Protein AF-A0A087KCU4-F1 (afdb_monomer)

Nearest PDB structures (foldseek):
  8btk-assembly1_Ag  TM=3.679E-01  e=1.143E+00  Oryctolagus cuniculus
  4v6w-assembly1_AH  TM=4.234E-01  e=1.553E+00  Drosophila melanogaster

Solvent-accessible surface area (backbone atoms only — not comparable to full-atom values): 13386 Å² total; per-residue (Å²): 131,87,85,83,85,77,66,54,75,32,74,96,51,58,78,75,74,56,71,78,61,86,67,62,82,44,69,66,28,46,69,87,39,70,67,44,46,48,52,51,50,53,56,53,38,71,74,40,88,81,59,70,57,65,71,62,49,48,56,52,47,67,68,47,41,60,75,50,48,54,58,52,50,54,52,52,68,69,53,79,79,67,80,70,77,70,77,50,70,64,59,56,50,53,50,50,52,50,54,52,50,51,50,50,51,51,48,54,50,49,51,50,51,44,62,72,66,66,64,83,74,83,78,81,80,84,69,97,82,66,94,69,86,80,79,89,65,87,64,79,69,53,57,60,50,49,53,53,39,36,52,46,25,54,52,52,46,54,54,50,36,63,71,40,33,63,91,29,49,78,44,75,49,77,45,94,52,32,28,29,40,33,34,17,38,67,69,17,42,54,38,43,59,78,40,40,70,62,49,40,50,52,17,61,78,63,69,24,39,40,37,38,21,22,66,95,66,78,51,66,57,48,20,74,79,127

Foldseek 3Di:
DDDDDDEAEDQLDDLVNPVDDPNVVHHYADLQDLVSVVVVQVVVLVPDVVR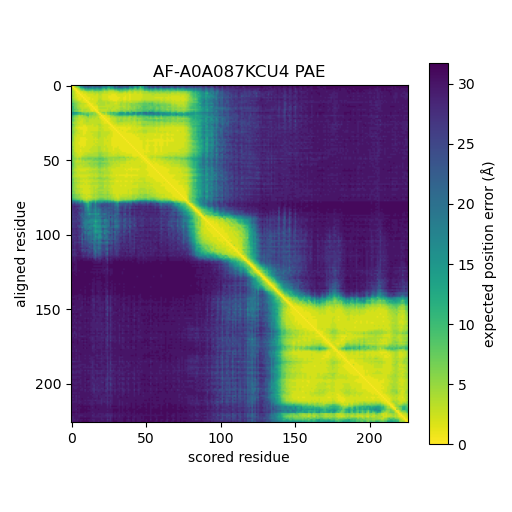DDPVVSVVVSVVCVCVSNVVSVVVNVVPVPDPDPPCPVVNVVVVVVVVVVVVVVVVVVVVVVCVVVPPDDPPDDDDPPDPDPDDDDPCPVPVVVLVLLLVLLVVLQVVLCVQLPVVFWPDWDDDPSAEIETEGEPSSQVSCVVCVVVNQVSCVVSVGKYWYAYPPRDDIDIHVGD

Radius of gyration: 30.77 Å; Cα contacts (8 Å, |Δi|>4): 189; chains: 1; bounding box: 72×52×85 Å

Mean predicted aligned error: 20.56 Å

Sequence (226 aa):
MGESSLIPFLVDMQVKDLSSGPLTQFQATDSSNKDDVWAMVEAINGQCEPQVGTERLRTVFDRFWDDLAVPLSSIRDATATADVPQREVSDILDELVKLVREQHVRIGSLEKVIGNAGVTNTTSHYTINEPKEVRITGETDDQAGRTTQRNLARRVGVMVQEIIGRSHVESAGISGGANVKFTCTEEGVVRAHAASDKLASLATDYRVGITIRGPEGVEGVSYPAF

Structure (mmCIF, N/CA/C/O backbone):
data_AF-A0A087KCU4-F1
#
_entry.id   AF-A0A087KCU4-F1
#
loop_
_atom_site.group_PDB
_atom_site.id
_atom_site.type_symbol
_atom_site.label_atom_id
_atom_site.label_alt_id
_atom_site.label_comp_id
_atom_site.label_asym_id
_atom_site.label_entity_id
_atom_site.label_seq_id
_atom_site.pdbx_PDB_ins_code
_atom_site.Cartn_x
_atom_site.Cartn_y
_atom_site.Cartn_z
_atom_site.occupancy
_atom_site.B_iso_or_equiv
_atom_site.auth_seq_id
_atom_site.auth_comp_id
_atom_site.auth_asym_id
_atom_site.auth_atom_id
_atom_site.pdbx_PDB_model_num
ATOM 1 N N . MET A 1 1 ? 0.708 27.246 -1.214 1.00 38.03 1 MET A N 1
ATOM 2 C CA . MET A 1 1 ? 1.973 26.504 -1.025 1.00 38.03 1 MET A CA 1
ATOM 3 C C . MET A 1 1 ? 2.007 25.462 -2.124 1.00 38.03 1 MET A C 1
ATOM 5 O O . MET A 1 1 ? 0.979 24.834 -2.316 1.00 38.03 1 MET A O 1
ATOM 9 N N . GLY A 1 2 ? 3.080 25.371 -2.912 1.00 53.12 2 GLY A N 1
ATOM 10 C CA . GLY A 1 2 ? 3.158 24.360 -3.971 1.00 53.12 2 GLY A CA 1
ATOM 11 C C . GLY A 1 2 ? 3.273 22.975 -3.344 1.00 53.12 2 GLY A C 1
ATOM 12 O O . GLY A 1 2 ? 4.138 22.771 -2.494 1.00 53.12 2 GLY A O 1
ATOM 13 N N . GLU A 1 3 ? 2.380 22.064 -3.708 1.00 71.31 3 GLU A N 1
ATOM 14 C CA . GLU A 1 3 ? 2.468 20.667 -3.294 1.00 71.31 3 GLU A CA 1
ATOM 15 C C . GLU A 1 3 ? 3.628 20.018 -4.059 1.00 71.31 3 GLU A C 1
ATOM 17 O O . GLU A 1 3 ? 3.669 20.037 -5.287 1.00 71.31 3 GLU A O 1
ATOM 22 N N . SER A 1 4 ? 4.624 19.515 -3.328 1.00 82.00 4 SER A N 1
ATOM 23 C CA . SER A 1 4 ? 5.750 18.783 -3.910 1.00 82.00 4 SER A CA 1
ATOM 24 C C . SER A 1 4 ? 5.417 17.296 -3.903 1.00 82.00 4 SER A C 1
ATOM 26 O O . SER A 1 4 ? 5.100 16.749 -2.847 1.00 82.00 4 SER A O 1
ATOM 28 N N . SER A 1 5 ? 5.501 16.647 -5.064 1.00 86.94 5 SER A N 1
ATOM 29 C CA . SER A 1 5 ? 5.290 15.204 -5.211 1.00 86.94 5 SER A CA 1
ATOM 30 C C . SER A 1 5 ? 6.626 14.488 -5.389 1.00 86.94 5 SER A C 1
ATOM 32 O O . SER A 1 5 ? 7.489 14.950 -6.134 1.00 86.94 5 SER A O 1
ATOM 34 N N . LEU A 1 6 ? 6.798 13.357 -4.705 1.00 90.56 6 LEU A N 1
ATOM 35 C CA . LEU A 1 6 ? 8.019 12.554 -4.737 1.00 90.56 6 LEU A CA 1
ATOM 36 C C . LEU A 1 6 ? 7.666 11.065 -4.797 1.00 90.56 6 LEU A C 1
ATOM 38 O O . LEU A 1 6 ? 6.831 10.598 -4.027 1.00 90.56 6 LEU A O 1
ATOM 42 N N . ILE A 1 7 ? 8.331 10.335 -5.694 1.00 93.06 7 ILE A N 1
ATOM 43 C CA . ILE A 1 7 ? 8.220 8.880 -5.849 1.00 93.06 7 ILE A CA 1
ATOM 44 C C . ILE A 1 7 ? 9.648 8.322 -5.915 1.00 93.06 7 ILE A C 1
ATOM 46 O O . ILE A 1 7 ? 10.364 8.622 -6.875 1.00 93.06 7 ILE A O 1
ATOM 50 N N . PRO A 1 8 ? 10.114 7.561 -4.908 1.00 93.69 8 PRO A N 1
ATOM 51 C CA . PRO A 1 8 ? 11.408 6.895 -4.977 1.00 93.69 8 PRO A CA 1
ATOM 52 C C . PRO A 1 8 ? 11.427 5.859 -6.106 1.00 93.69 8 PRO A C 1
ATOM 54 O O . PRO A 1 8 ? 10.581 4.970 -6.147 1.00 93.69 8 PRO A O 1
ATOM 57 N N . PHE A 1 9 ? 12.407 5.953 -7.002 1.00 94.81 9 PHE A N 1
ATOM 58 C CA . PHE A 1 9 ? 12.615 4.998 -8.089 1.00 94.81 9 PHE A CA 1
ATOM 59 C C . PHE A 1 9 ? 13.796 4.089 -7.745 1.00 94.81 9 PHE A C 1
ATOM 61 O O . PHE A 1 9 ? 14.936 4.550 -7.671 1.00 94.81 9 PHE A O 1
ATOM 68 N N . LEU A 1 10 ? 13.520 2.815 -7.471 1.00 92.56 10 LEU A N 1
ATOM 69 C CA . LEU A 1 10 ? 14.500 1.897 -6.894 1.00 92.56 10 LEU A CA 1
ATOM 70 C C . LEU A 1 10 ? 15.280 1.180 -7.989 1.00 92.56 10 LEU A C 1
ATOM 72 O O . LEU A 1 10 ? 14.703 0.395 -8.736 1.00 92.56 10 LEU A O 1
ATOM 76 N N . VAL A 1 11 ? 16.588 1.423 -8.069 1.00 90.94 11 VAL A N 1
ATOM 77 C CA . VAL A 1 11 ? 17.524 0.723 -8.965 1.00 90.94 11 VAL A CA 1
ATOM 78 C C . VAL A 1 11 ? 18.430 -0.149 -8.103 1.00 90.94 11 VAL A C 1
ATOM 80 O O . VAL A 1 11 ? 19.037 0.359 -7.165 1.00 90.94 11 VAL A O 1
ATOM 83 N N . ASP A 1 12 ? 18.477 -1.451 -8.393 1.00 84.81 12 ASP A N 1
ATOM 84 C CA . ASP A 1 12 ? 19.259 -2.459 -7.651 1.00 84.81 12 ASP A CA 1
ATOM 85 C C . ASP A 1 12 ? 18.978 -2.504 -6.143 1.00 84.81 12 ASP A C 1
ATOM 87 O O . ASP A 1 12 ? 19.836 -2.856 -5.337 1.00 84.81 12 ASP A O 1
ATOM 91 N N . MET A 1 13 ? 17.755 -2.149 -5.753 1.00 84.62 13 MET A N 1
ATOM 92 C CA . MET A 1 13 ? 17.335 -2.058 -4.361 1.00 84.62 13 MET A CA 1
ATOM 93 C C . MET A 1 13 ? 15.906 -2.569 -4.222 1.00 84.62 13 MET A C 1
ATOM 95 O O . MET A 1 13 ? 15.039 -2.229 -5.026 1.00 84.62 13 MET A O 1
ATOM 99 N N . GLN A 1 14 ? 15.645 -3.373 -3.195 1.00 82.88 14 GLN A N 1
ATOM 100 C CA . GLN A 1 14 ? 14.296 -3.823 -2.873 1.00 82.88 14 GLN A CA 1
ATOM 101 C C . GLN A 1 14 ? 13.629 -2.830 -1.922 1.00 82.88 14 GLN A C 1
ATOM 103 O O . GLN A 1 14 ? 14.282 -2.189 -1.104 1.00 82.88 14 GLN A O 1
ATOM 108 N N . VAL A 1 15 ? 12.296 -2.761 -1.954 1.00 81.12 15 VAL A N 1
ATOM 109 C CA . VAL A 1 15 ? 11.515 -1.903 -1.040 1.00 81.12 15 VAL A CA 1
ATOM 110 C C . VAL A 1 15 ? 11.857 -2.178 0.430 1.00 81.12 15 VAL A C 1
ATOM 112 O O . VAL A 1 15 ? 11.918 -1.255 1.232 1.00 81.12 15 VAL A O 1
ATOM 115 N N . LYS A 1 16 ? 12.144 -3.436 0.787 1.00 79.88 16 LYS A N 1
ATOM 116 C CA . LYS A 1 16 ? 12.542 -3.830 2.150 1.00 79.88 16 LYS A CA 1
ATOM 117 C C . LYS A 1 16 ? 13.891 -3.244 2.596 1.00 79.88 16 LYS A C 1
ATOM 119 O O . LYS A 1 16 ? 14.129 -3.141 3.795 1.00 79.88 16 LYS A O 1
ATOM 124 N N . ASP A 1 17 ? 14.754 -2.884 1.646 1.00 79.62 17 ASP A N 1
ATOM 125 C CA . ASP A 1 17 ? 16.072 -2.301 1.914 1.00 79.62 17 ASP A CA 1
ATOM 126 C C . ASP A 1 17 ? 15.947 -0.807 2.269 1.00 79.62 17 ASP A C 1
ATOM 128 O O . ASP A 1 17 ? 16.853 -0.220 2.859 1.00 79.62 17 ASP A O 1
ATOM 132 N N . LEU A 1 18 ? 14.774 -0.203 2.029 1.00 82.56 18 LEU A N 1
ATOM 133 C CA . LEU A 1 18 ? 14.339 1.040 2.666 1.00 82.56 18 LEU A CA 1
ATOM 134 C C . LEU A 1 18 ? 13.946 0.739 4.124 1.00 82.56 18 LEU A C 1
ATOM 136 O O . LEU A 1 18 ? 12.809 0.925 4.539 1.00 82.56 18 LEU A O 1
ATOM 140 N N . SER A 1 19 ? 14.864 0.196 4.915 1.00 66.38 19 SER A N 1
ATOM 141 C CA . SER A 1 19 ? 14.549 -0.306 6.255 1.00 66.38 19 SER A CA 1
ATOM 142 C C . SER A 1 19 ? 14.472 0.801 7.309 1.00 66.38 19 SER A C 1
ATOM 144 O O . SER A 1 19 ? 13.935 0.582 8.386 1.00 66.38 19 SER A O 1
ATOM 146 N N . SER A 1 20 ? 14.996 1.998 7.024 1.00 68.44 20 SER A N 1
ATOM 147 C CA . SER A 1 20 ? 15.058 3.084 8.007 1.00 68.44 20 SER A CA 1
ATOM 148 C C . SER A 1 20 ? 15.336 4.433 7.339 1.00 68.44 20 SER A C 1
ATOM 150 O O . SER A 1 20 ? 16.346 4.590 6.658 1.00 68.44 20 SER A O 1
ATOM 152 N N . GLY A 1 21 ? 14.461 5.423 7.548 1.00 75.88 21 GLY A N 1
ATOM 153 C CA . GLY A 1 21 ? 14.677 6.803 7.092 1.00 75.88 21 GLY A CA 1
ATOM 154 C C . GLY A 1 21 ? 13.444 7.477 6.476 1.00 75.88 21 GLY A C 1
ATOM 155 O O . GLY A 1 21 ? 12.403 6.843 6.303 1.00 75.88 21 GLY A O 1
ATOM 156 N N . PRO A 1 22 ? 13.552 8.766 6.107 1.00 82.88 22 PRO A N 1
ATOM 157 C CA . PRO A 1 22 ? 12.434 9.564 5.594 1.00 82.88 22 PRO A CA 1
ATOM 158 C C . PRO A 1 22 ? 11.889 9.079 4.243 1.00 82.88 22 PRO A C 1
ATOM 160 O O . PRO A 1 22 ? 10.828 9.527 3.836 1.00 82.88 22 PRO A O 1
ATOM 163 N N . LEU A 1 23 ? 12.582 8.178 3.538 1.00 84.75 23 LEU A N 1
ATOM 164 C CA . LEU A 1 23 ? 12.109 7.625 2.264 1.00 84.75 23 LEU A CA 1
ATOM 165 C C . LEU A 1 23 ? 11.046 6.530 2.432 1.00 84.75 23 LEU A C 1
ATOM 167 O O . LEU A 1 23 ? 10.248 6.321 1.526 1.00 84.75 23 LEU A O 1
ATOM 171 N N . THR A 1 24 ? 10.988 5.890 3.603 1.00 83.44 24 THR A N 1
ATOM 172 C CA . THR A 1 24 ? 10.026 4.813 3.915 1.00 83.44 24 THR A CA 1
ATOM 173 C C . THR A 1 24 ? 8.569 5.276 3.946 1.00 83.44 24 THR A C 1
ATOM 175 O O . THR A 1 24 ? 7.657 4.463 3.848 1.00 83.44 24 THR A O 1
ATOM 178 N N . GLN A 1 25 ? 8.342 6.587 4.065 1.00 83.75 25 GLN A N 1
ATOM 179 C CA . GLN A 1 25 ? 7.006 7.183 4.088 1.00 83.75 25 GLN A CA 1
ATOM 180 C C . GLN A 1 25 ? 6.400 7.381 2.688 1.00 83.75 25 GLN A C 1
ATOM 182 O O . GLN A 1 25 ? 5.235 7.758 2.585 1.00 83.75 25 GLN A O 1
ATOM 187 N N . PHE A 1 26 ? 7.183 7.185 1.619 1.00 87.94 26 PHE A N 1
ATOM 188 C CA . PHE A 1 26 ? 6.736 7.381 0.241 1.00 87.94 26 PHE A CA 1
ATOM 189 C C . PHE A 1 26 ? 6.504 6.045 -0.462 1.00 87.94 26 PHE A C 1
ATOM 191 O O . PHE A 1 26 ? 7.221 5.072 -0.232 1.00 87.94 26 PHE A O 1
ATOM 198 N N . GLN A 1 27 ? 5.531 6.022 -1.372 1.00 88.62 27 GLN A N 1
ATOM 199 C CA . GLN A 1 27 ? 5.328 4.886 -2.262 1.00 88.62 27 GLN A CA 1
ATOM 200 C C . GLN A 1 27 ? 6.498 4.809 -3.244 1.00 88.62 27 GLN A C 1
ATOM 202 O O . GLN A 1 27 ? 6.682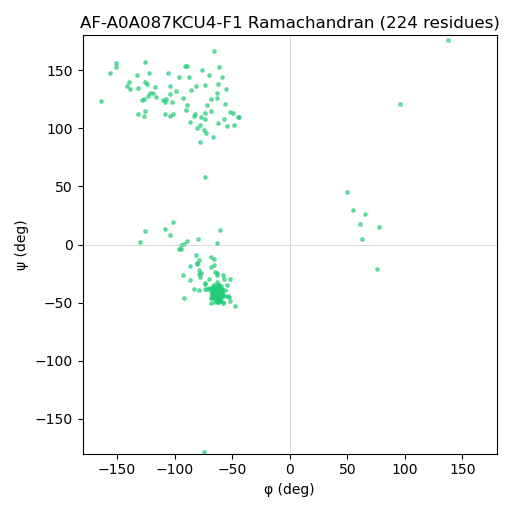 5.717 -4.051 1.00 88.62 27 GLN A O 1
ATOM 207 N N . ALA A 1 28 ? 7.283 3.739 -3.161 1.00 92.75 28 ALA A N 1
ATOM 208 C CA . ALA A 1 28 ? 8.403 3.495 -4.058 1.00 92.75 28 ALA A CA 1
ATOM 209 C C . ALA A 1 28 ? 7.978 2.677 -5.285 1.00 92.75 28 ALA A C 1
ATOM 211 O O . ALA A 1 28 ? 7.039 1.879 -5.220 1.00 92.75 28 ALA A O 1
ATOM 212 N N . THR A 1 29 ? 8.714 2.865 -6.376 1.00 95.31 29 THR A N 1
ATOM 213 C CA . THR A 1 29 ? 8.562 2.156 -7.646 1.00 95.31 29 THR A CA 1
ATOM 214 C C . THR A 1 29 ? 9.735 1.205 -7.833 1.00 95.31 29 THR A C 1
ATOM 216 O O . THR A 1 29 ? 10.889 1.644 -7.861 1.00 95.31 29 THR A O 1
ATOM 219 N N . ASP A 1 30 ? 9.449 -0.084 -8.004 1.00 93.31 30 ASP A N 1
ATOM 220 C CA . ASP A 1 30 ? 10.448 -1.065 -8.422 1.00 93.31 30 ASP A CA 1
ATOM 221 C C . ASP A 1 30 ? 10.760 -0.873 -9.914 1.00 93.31 30 ASP A C 1
ATOM 223 O O . ASP A 1 30 ? 9.918 -1.107 -10.782 1.00 93.31 30 ASP A O 1
ATOM 227 N N . SER A 1 31 ? 11.986 -0.447 -10.231 1.00 94.00 31 SER A N 1
ATOM 228 C CA . SER A 1 31 ? 12.398 -0.206 -11.620 1.00 94.00 31 SER A CA 1
ATOM 229 C C . SER A 1 31 ? 12.508 -1.479 -12.466 1.00 94.00 31 SER A C 1
ATOM 231 O O . SER A 1 31 ? 12.732 -1.397 -13.675 1.00 94.00 31 SER A O 1
ATOM 233 N N . SER A 1 32 ? 12.443 -2.669 -11.864 1.00 91.62 32 SER A N 1
ATOM 234 C CA . SER A 1 32 ? 12.453 -3.949 -12.581 1.00 91.62 32 SER A CA 1
ATOM 235 C C . SER A 1 32 ? 11.059 -4.385 -13.030 1.00 91.62 32 SER A C 1
ATOM 237 O O . SER A 1 32 ? 10.940 -5.193 -13.953 1.00 91.62 32 SER A O 1
ATOM 239 N N . ASN A 1 33 ? 10.012 -3.810 -12.436 1.00 94.31 33 ASN A N 1
ATOM 240 C CA . ASN A 1 33 ? 8.630 -4.160 -12.704 1.00 94.31 33 ASN A CA 1
ATOM 241 C C . ASN A 1 33 ? 7.967 -3.130 -13.631 1.00 94.31 33 ASN A C 1
ATOM 243 O O . ASN A 1 33 ? 7.704 -1.993 -13.245 1.00 94.31 33 ASN A O 1
ATOM 247 N N . LYS A 1 34 ? 7.640 -3.549 -14.859 1.00 96.12 34 LYS A N 1
ATOM 248 C CA . LYS A 1 34 ? 6.986 -2.695 -15.863 1.00 96.12 34 LYS A CA 1
ATOM 249 C C . LYS A 1 34 ? 5.674 -2.084 -15.372 1.00 96.12 34 LYS A C 1
ATOM 251 O O . LYS A 1 34 ? 5.402 -0.925 -15.681 1.00 96.12 34 LYS A O 1
ATOM 256 N N . ASP A 1 35 ? 4.873 -2.838 -14.627 1.00 97.00 35 ASP A N 1
ATOM 257 C CA . ASP A 1 35 ? 3.567 -2.368 -14.165 1.00 97.00 35 ASP A CA 1
ATOM 258 C C . ASP A 1 35 ? 3.705 -1.330 -13.043 1.00 97.00 35 ASP A C 1
ATOM 260 O O . ASP A 1 35 ? 2.962 -0.348 -13.027 1.00 97.00 35 ASP A O 1
ATOM 264 N N . ASP A 1 36 ? 4.715 -1.464 -12.179 1.00 95.31 36 ASP A N 1
ATOM 265 C CA . ASP A 1 36 ? 5.011 -0.457 -11.153 1.00 95.31 36 ASP A CA 1
ATOM 266 C C . ASP A 1 36 ? 5.507 0.847 -11.794 1.00 95.31 36 ASP A C 1
ATOM 268 O O . ASP A 1 36 ? 5.064 1.941 -11.430 1.00 95.31 36 ASP A O 1
ATOM 272 N N . VAL A 1 37 ? 6.385 0.756 -12.803 1.00 97.00 37 VAL A N 1
ATOM 273 C CA . VAL A 1 37 ? 6.834 1.940 -13.555 1.00 97.00 37 VAL A CA 1
ATOM 274 C C . VAL A 1 37 ? 5.673 2.579 -14.320 1.00 97.00 37 VAL A C 1
ATOM 276 O O . VAL A 1 37 ? 5.582 3.805 -14.381 1.00 97.00 37 VAL A O 1
ATOM 279 N N . TRP A 1 38 ? 4.755 1.779 -14.864 1.00 97.88 38 TRP A N 1
ATOM 280 C CA . TRP A 1 38 ? 3.539 2.292 -15.489 1.00 97.88 38 TRP A CA 1
ATOM 281 C C . TRP A 1 38 ? 2.674 3.077 -14.494 1.00 97.88 38 TRP A C 1
ATOM 283 O O . TRP A 1 38 ? 2.304 4.215 -14.785 1.00 97.88 38 TRP A O 1
ATOM 293 N N . ALA A 1 39 ? 2.427 2.531 -13.301 1.00 97.00 39 ALA A N 1
ATOM 294 C CA . ALA A 1 39 ? 1.659 3.210 -12.258 1.00 97.00 39 ALA A CA 1
ATOM 295 C C . ALA A 1 39 ? 2.305 4.545 -11.836 1.00 97.00 39 ALA A C 1
ATOM 297 O O . ALA A 1 39 ? 1.612 5.544 -11.632 1.00 97.00 39 ALA A O 1
ATOM 298 N N . MET A 1 40 ? 3.640 4.598 -11.772 1.00 96.69 40 MET A N 1
ATOM 299 C CA . MET A 1 40 ? 4.382 5.841 -11.540 1.00 96.69 40 MET A CA 1
ATOM 300 C C . MET A 1 40 ? 4.146 6.871 -12.652 1.00 96.69 40 MET A C 1
ATOM 302 O O . MET A 1 40 ? 3.917 8.047 -12.367 1.00 96.69 40 MET A O 1
ATOM 306 N N . VAL A 1 41 ? 4.195 6.449 -13.917 1.00 97.00 41 VAL A N 1
ATOM 307 C CA . VAL A 1 41 ? 3.960 7.330 -15.072 1.00 97.00 41 VAL A CA 1
ATOM 308 C C . VAL A 1 41 ? 2.524 7.863 -15.075 1.00 97.00 41 VAL A C 1
ATOM 310 O O . VAL A 1 41 ? 2.321 9.050 -15.335 1.00 97.00 41 VAL A O 1
ATOM 313 N N . GLU A 1 42 ? 1.536 7.035 -14.729 1.00 96.88 42 GLU A N 1
ATOM 314 C CA . GLU A 1 42 ? 0.146 7.475 -14.555 1.00 96.88 42 GLU A CA 1
ATOM 315 C C . GLU A 1 42 ? 0.007 8.506 -13.431 1.00 96.88 42 GLU A C 1
ATOM 317 O O . GLU A 1 42 ? -0.644 9.535 -13.625 1.00 96.88 42 GLU A O 1
ATOM 322 N N . ALA A 1 43 ? 0.660 8.280 -12.287 1.00 95.06 43 ALA A N 1
ATOM 323 C CA . ALA A 1 43 ? 0.653 9.217 -11.167 1.00 95.06 43 ALA A CA 1
ATOM 324 C C . ALA A 1 43 ? 1.273 10.575 -11.541 1.00 95.06 43 ALA A C 1
ATOM 326 O O . ALA A 1 43 ? 0.701 11.616 -11.221 1.00 95.06 43 ALA A O 1
ATOM 327 N N . ILE A 1 44 ? 2.401 10.574 -12.265 1.00 95.06 44 ILE A N 1
ATOM 328 C CA . ILE A 1 44 ? 3.045 11.797 -12.772 1.00 95.06 44 ILE A CA 1
ATOM 329 C C . ILE A 1 44 ? 2.114 12.527 -13.740 1.00 95.06 44 ILE A C 1
ATOM 331 O O . ILE A 1 44 ? 1.885 13.725 -13.582 1.00 95.06 44 ILE A O 1
ATOM 335 N N . ASN A 1 45 ? 1.542 11.814 -14.715 1.00 96.12 45 ASN A N 1
ATOM 336 C CA . ASN A 1 45 ? 0.615 12.402 -15.677 1.00 96.12 45 ASN A CA 1
ATOM 337 C C . ASN A 1 45 ? -0.616 13.002 -14.987 1.00 96.12 45 ASN A C 1
ATOM 339 O O . ASN A 1 45 ? -1.078 14.060 -15.398 1.00 96.12 45 ASN A O 1
ATOM 343 N N . GLY A 1 46 ? -1.102 12.374 -13.911 1.00 94.56 46 GLY A N 1
ATOM 344 C CA . GLY A 1 46 ? -2.193 12.889 -13.086 1.00 94.56 46 GLY A CA 1
ATOM 345 C C . GLY A 1 46 ? -1.923 14.273 -12.482 1.00 94.56 46 GLY A C 1
ATOM 346 O O . GLY A 1 46 ? -2.867 15.024 -12.250 1.00 94.56 46 GLY A O 1
ATOM 347 N N . GLN A 1 47 ? -0.653 14.632 -12.281 1.00 93.19 47 GLN A N 1
ATOM 348 C CA . GLN A 1 47 ? -0.221 15.935 -11.761 1.00 93.19 47 GLN A CA 1
ATOM 349 C C . GLN A 1 47 ? 0.125 16.950 -12.868 1.00 93.19 47 GLN A C 1
ATOM 351 O O . GLN A 1 47 ? 0.460 18.095 -12.568 1.00 93.19 47 GLN A O 1
ATOM 356 N N . CYS A 1 48 ? 0.091 16.560 -14.147 1.00 92.19 48 CYS A N 1
ATOM 357 C CA . CYS A 1 48 ? 0.389 17.452 -15.266 1.00 92.19 48 CYS A CA 1
ATOM 358 C C . CYS A 1 48 ? -0.855 18.212 -15.745 1.00 92.19 48 CYS A C 1
ATOM 360 O O . CYS A 1 48 ? -1.946 17.657 -15.838 1.00 92.19 48 CYS A O 1
ATOM 362 N N . GLU A 1 49 ? -0.666 19.463 -16.165 1.00 92.69 49 GLU A N 1
ATOM 363 C CA . GLU A 1 49 ? -1.693 20.252 -16.846 1.00 92.69 49 GLU A CA 1
ATOM 364 C C . GLU A 1 49 ? -1.152 20.775 -18.191 1.00 92.69 49 GLU A C 1
ATOM 366 O O . GLU A 1 49 ? -0.218 21.580 -18.200 1.00 92.69 49 GLU A O 1
ATOM 371 N N . PRO A 1 50 ? -1.708 20.343 -19.342 1.00 92.50 50 PRO A N 1
ATOM 372 C CA . PRO A 1 50 ? -2.770 19.346 -19.501 1.00 92.50 50 PRO A CA 1
ATOM 373 C C . PRO A 1 50 ? -2.270 17.904 -19.311 1.00 92.50 50 PRO A C 1
ATOM 375 O O . PRO A 1 50 ? -1.142 17.568 -19.672 1.00 92.50 50 PRO A O 1
ATOM 378 N N . GLN A 1 51 ? -3.154 17.033 -18.827 1.00 95.44 51 GLN A N 1
ATOM 379 C CA . GLN A 1 51 ? -2.906 15.592 -18.775 1.00 95.44 51 GLN A CA 1
ATOM 380 C C . GLN A 1 51 ? -2.906 14.986 -20.187 1.00 95.44 51 GLN A C 1
ATOM 382 O O . GLN A 1 51 ? -3.685 15.376 -21.062 1.00 95.44 51 GLN A O 1
ATOM 387 N N . VAL A 1 52 ? -2.067 13.977 -20.407 1.00 96.44 52 VAL A N 1
ATOM 388 C CA . VAL A 1 52 ? -2.107 13.134 -21.606 1.00 96.44 52 VAL A CA 1
ATOM 389 C C . VAL A 1 52 ? -3.192 12.071 -21.431 1.00 96.44 52 VAL A C 1
ATOM 391 O O . VAL A 1 52 ? -3.295 11.452 -20.375 1.00 96.44 52 VAL A O 1
ATOM 394 N N . GLY A 1 53 ? -3.998 11.827 -22.469 1.00 97.12 53 GLY A N 1
ATOM 395 C CA . GLY A 1 53 ? -5.019 10.774 -22.437 1.00 97.12 53 GLY A CA 1
ATOM 396 C C . GLY A 1 53 ? -4.412 9.377 -22.260 1.00 97.12 53 GLY A C 1
ATOM 397 O O . GLY A 1 53 ? -3.413 9.052 -22.907 1.00 97.12 53 GLY A O 1
ATOM 398 N N . THR A 1 54 ? -5.035 8.546 -21.422 1.00 94.12 54 THR A N 1
ATOM 399 C CA . THR A 1 54 ? -4.503 7.251 -20.962 1.00 94.12 54 THR A CA 1
ATOM 400 C C . THR A 1 54 ? -4.092 6.315 -22.097 1.00 94.12 54 THR A C 1
ATOM 402 O O . THR A 1 54 ? -3.000 5.761 -22.056 1.00 94.12 54 THR A O 1
ATOM 405 N N . GLU A 1 55 ? -4.898 6.179 -23.156 1.00 96.12 55 GLU A N 1
ATOM 406 C CA . GLU A 1 55 ? -4.559 5.307 -24.296 1.00 96.12 55 GLU A CA 1
ATOM 407 C C . GLU A 1 55 ? -3.2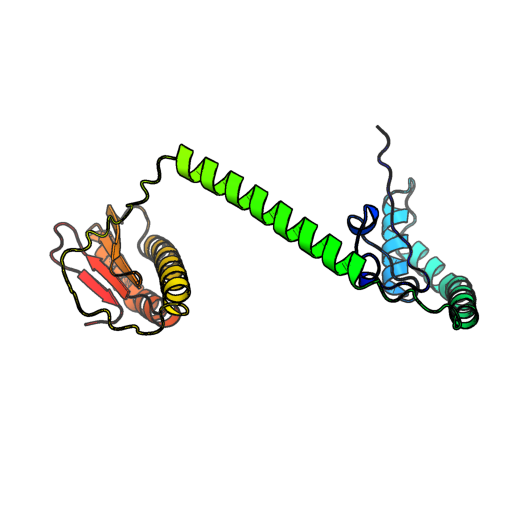84 5.755 -25.020 1.00 96.12 55 GLU A C 1
ATOM 409 O O . GLU A 1 55 ? -2.415 4.946 -25.361 1.00 96.12 55 GLU A O 1
ATOM 414 N N . ARG A 1 56 ? -3.144 7.069 -25.227 1.00 96.88 56 ARG A N 1
ATOM 415 C CA . ARG A 1 56 ? -1.957 7.652 -25.856 1.00 96.88 56 ARG A CA 1
ATOM 416 C C . ARG A 1 56 ? -0.744 7.497 -24.948 1.00 96.88 56 ARG A C 1
ATOM 418 O O . ARG A 1 56 ? 0.321 7.134 -25.440 1.00 96.88 56 ARG A O 1
ATOM 425 N N . LEU A 1 57 ? -0.905 7.752 -23.650 1.00 97.62 57 LEU A N 1
ATOM 426 C CA . LEU A 1 57 ? 0.155 7.583 -22.661 1.00 97.62 57 LEU A CA 1
ATOM 427 C C . LEU A 1 57 ? 0.636 6.128 -22.622 1.00 97.62 57 LEU A C 1
ATOM 429 O O . LEU A 1 57 ? 1.838 5.891 -22.682 1.00 97.62 57 LEU A O 1
ATOM 433 N N . ARG A 1 58 ? -0.293 5.164 -22.628 1.00 97.62 58 ARG A N 1
ATOM 434 C CA . ARG A 1 58 ? 0.016 3.731 -22.621 1.00 97.62 58 ARG A CA 1
ATOM 435 C C . ARG A 1 58 ? 0.748 3.298 -23.881 1.00 97.62 58 ARG A C 1
ATOM 437 O O . ARG A 1 58 ? 1.779 2.645 -23.791 1.00 97.62 58 ARG A O 1
ATOM 444 N N . THR A 1 59 ? 0.272 3.735 -25.046 1.00 97.88 59 THR A N 1
ATOM 445 C CA . THR A 1 59 ? 0.918 3.444 -26.336 1.00 97.88 59 THR A CA 1
ATOM 446 C C . THR A 1 59 ? 2.361 3.953 -26.369 1.00 97.88 59 THR A C 1
ATOM 448 O O . THR A 1 59 ? 3.262 3.265 -26.846 1.00 97.88 59 THR A O 1
ATOM 451 N N . VAL A 1 60 ? 2.592 5.168 -25.863 1.00 97.19 60 VAL A N 1
ATOM 452 C CA . VAL A 1 60 ? 3.931 5.766 -25.789 1.00 97.19 60 VAL A CA 1
ATOM 453 C C . VAL A 1 60 ? 4.800 5.016 -24.780 1.00 97.19 60 VAL A C 1
ATOM 455 O O . VAL A 1 60 ? 5.929 4.668 -25.108 1.00 97.19 60 VAL A O 1
ATOM 458 N N . PHE A 1 61 ? 4.275 4.716 -23.593 1.00 98.19 61 PHE A N 1
ATOM 459 C CA . PHE A 1 61 ? 4.987 3.949 -22.575 1.00 98.19 61 PHE A CA 1
ATOM 460 C C . PHE A 1 61 ? 5.420 2.575 -23.087 1.00 98.19 61 PHE A C 1
ATOM 462 O O . PHE A 1 61 ? 6.594 2.236 -22.994 1.00 98.19 61 PHE A O 1
ATOM 469 N N . ASP A 1 62 ? 4.504 1.808 -23.681 1.00 97.81 62 ASP A N 1
ATOM 470 C CA . ASP A 1 62 ? 4.813 0.474 -24.194 1.00 97.81 62 ASP A CA 1
ATOM 471 C C . ASP A 1 62 ? 5.870 0.516 -25.302 1.00 97.81 62 ASP A C 1
ATOM 473 O O . ASP A 1 62 ? 6.720 -0.368 -25.356 1.00 97.81 62 ASP A O 1
ATOM 477 N N . ARG A 1 63 ? 5.859 1.561 -26.141 1.00 97.31 63 ARG A N 1
ATOM 478 C CA . ARG A 1 63 ? 6.863 1.764 -27.193 1.00 97.31 63 ARG A CA 1
ATOM 479 C C . ARG A 1 63 ? 8.259 2.056 -26.640 1.00 97.31 63 ARG A C 1
ATOM 481 O O . ARG A 1 63 ? 9.226 1.570 -27.210 1.00 97.31 63 ARG A O 1
ATOM 488 N N . PHE A 1 64 ? 8.361 2.884 -25.601 1.00 96.75 64 PHE A N 1
ATOM 489 C CA . PHE A 1 64 ? 9.647 3.310 -25.029 1.00 96.75 64 PHE A CA 1
ATOM 490 C C . PHE A 1 64 ? 10.101 2.448 -23.847 1.00 96.75 64 PHE A C 1
ATOM 492 O O . PHE A 1 64 ? 11.162 2.698 -23.280 1.00 96.75 64 PHE A O 1
ATOM 499 N N . TRP A 1 65 ? 9.315 1.441 -23.460 1.00 97.06 65 TRP A N 1
ATOM 500 C CA . TRP A 1 65 ? 9.650 0.587 -22.328 1.00 97.06 65 TRP A CA 1
ATOM 501 C C . TRP A 1 65 ? 10.998 -0.102 -22.522 1.00 97.06 65 TRP A C 1
ATOM 503 O O . TRP A 1 65 ? 11.841 -0.027 -21.635 1.00 97.06 65 TRP A O 1
ATOM 513 N N . ASP A 1 66 ? 11.226 -0.723 -23.679 1.00 95.44 66 ASP A N 1
ATOM 514 C CA . ASP A 1 66 ? 12.469 -1.457 -23.930 1.00 95.44 66 ASP A CA 1
ATOM 515 C C . ASP A 1 66 ? 13.684 -0.515 -23.964 1.00 95.44 66 ASP A C 1
ATOM 517 O O . ASP A 1 66 ? 14.744 -0.857 -23.437 1.00 95.44 66 ASP A O 1
ATOM 521 N N . ASP A 1 67 ? 13.502 0.710 -24.471 1.00 96.25 67 ASP A N 1
ATOM 522 C CA . ASP A 1 67 ? 14.531 1.759 -24.480 1.00 96.25 67 ASP A CA 1
ATOM 523 C C . ASP A 1 67 ? 14.949 2.185 -23.057 1.00 96.25 67 ASP A C 1
ATOM 525 O O . ASP A 1 67 ? 16.066 2.663 -22.862 1.00 96.25 67 ASP A O 1
ATOM 529 N N . LEU A 1 68 ? 14.080 1.997 -22.055 1.00 94.31 68 LEU A N 1
ATOM 530 C CA . LEU A 1 68 ? 14.377 2.219 -20.635 1.00 94.31 68 LEU A CA 1
ATOM 531 C C . LEU A 1 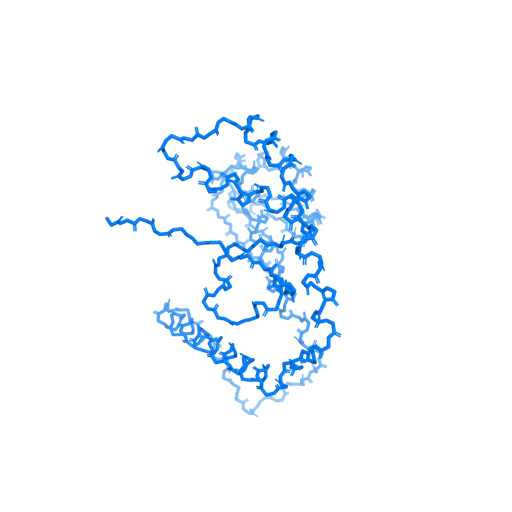68 ? 14.879 0.942 -19.942 1.00 94.31 68 LEU A C 1
ATOM 533 O O . LEU A 1 68 ? 15.854 0.978 -19.189 1.00 94.31 68 LEU A O 1
ATOM 537 N N . ALA A 1 69 ? 14.215 -0.187 -20.178 1.00 94.44 69 ALA A N 1
ATOM 538 C CA . ALA A 1 69 ? 14.453 -1.436 -19.469 1.00 94.44 69 ALA A CA 1
ATOM 539 C C . ALA A 1 69 ? 15.824 -2.041 -19.793 1.00 94.44 69 ALA A C 1
ATOM 541 O O . ALA A 1 69 ? 16.485 -2.551 -18.890 1.00 94.44 69 ALA A O 1
ATOM 542 N N . VAL A 1 70 ? 16.276 -1.948 -21.049 1.00 94.38 70 VAL A N 1
ATOM 543 C CA . VAL A 1 70 ? 17.559 -2.519 -21.495 1.00 94.38 70 VAL A CA 1
ATOM 544 C C . VAL A 1 70 ? 18.768 -1.800 -20.870 1.00 94.38 70 VAL A C 1
ATOM 546 O O . VAL A 1 70 ? 19.671 -2.472 -20.359 1.00 94.38 70 VAL A O 1
ATOM 549 N N . PRO A 1 71 ? 18.832 -0.454 -20.831 1.00 93.38 71 PRO A N 1
ATOM 550 C CA . PRO A 1 71 ? 19.875 0.230 -20.073 1.00 93.38 71 PRO A CA 1
ATOM 551 C C . PRO A 1 71 ? 19.813 -0.067 -18.574 1.00 93.38 71 PRO A C 1
ATOM 553 O O . PRO A 1 71 ? 20.857 -0.283 -17.963 1.00 93.38 71 PRO A O 1
ATOM 556 N N . LEU A 1 72 ? 18.612 -0.119 -17.981 1.00 92.19 72 LEU A N 1
ATOM 557 C CA . LEU A 1 72 ? 18.459 -0.440 -16.560 1.00 92.19 72 LEU A CA 1
ATOM 558 C C . LEU A 1 72 ? 18.988 -1.836 -16.240 1.00 92.19 72 LEU A C 1
ATOM 560 O O . LEU A 1 72 ? 19.742 -1.966 -15.284 1.00 92.19 72 LEU A O 1
ATOM 564 N N . SER A 1 73 ? 18.656 -2.852 -17.045 1.00 90.12 73 SER A N 1
ATOM 565 C CA . SER A 1 73 ? 19.183 -4.209 -16.863 1.00 90.12 73 SER A CA 1
ATOM 566 C C . SER A 1 73 ? 20.706 -4.237 -16.984 1.00 90.12 73 SER A C 1
ATOM 568 O O . SER A 1 73 ? 21.375 -4.831 -16.147 1.00 90.12 73 SER A O 1
ATOM 570 N N . SER A 1 74 ? 21.256 -3.506 -17.957 1.00 89.38 74 SER A N 1
ATOM 571 C CA . SER A 1 74 ? 22.705 -3.405 -18.165 1.00 89.38 74 SER A CA 1
ATOM 572 C C . SER A 1 74 ? 23.430 -2.779 -16.966 1.00 89.38 74 SER A C 1
ATOM 574 O O . SER A 1 74 ? 24.547 -3.181 -16.651 1.00 89.38 74 SER A O 1
ATOM 576 N N . ILE A 1 75 ? 22.806 -1.807 -16.288 1.00 88.50 75 ILE A N 1
ATOM 577 C CA . ILE A 1 75 ? 23.340 -1.226 -15.049 1.00 88.50 75 ILE A CA 1
ATOM 578 C C . ILE A 1 75 ? 23.392 -2.292 -13.948 1.00 88.50 75 ILE A C 1
ATOM 580 O O . ILE A 1 75 ? 24.445 -2.428 -13.331 1.00 88.50 75 ILE A O 1
ATOM 584 N N . ARG A 1 76 ? 22.319 -3.082 -13.771 1.00 84.81 76 ARG A N 1
ATOM 585 C CA . ARG A 1 76 ? 22.244 -4.146 -12.744 1.00 84.81 76 ARG A CA 1
ATOM 586 C C . ARG A 1 76 ? 23.302 -5.226 -12.940 1.00 84.81 76 ARG A C 1
ATOM 588 O O . ARG A 1 76 ? 23.915 -5.709 -11.991 1.00 84.81 76 ARG A O 1
ATOM 595 N N . ASP A 1 77 ? 23.522 -5.600 -14.195 1.00 83.25 77 ASP A N 1
ATOM 596 C CA . ASP A 1 77 ? 24.505 -6.619 -14.555 1.00 83.25 77 ASP A CA 1
ATOM 597 C C . ASP A 1 77 ? 25.944 -6.117 -14.333 1.00 83.25 77 ASP A C 1
ATOM 599 O O . ASP A 1 77 ? 26.840 -6.900 -14.011 1.00 83.25 77 ASP A O 1
ATOM 603 N N . ALA A 1 78 ? 26.177 -4.805 -14.458 1.00 78.00 78 ALA A N 1
ATOM 604 C CA . ALA A 1 78 ? 27.480 -4.182 -14.225 1.00 78.00 78 ALA A CA 1
ATOM 605 C C . ALA A 1 78 ? 27.811 -3.986 -12.731 1.00 78.00 78 ALA A C 1
ATOM 607 O O . ALA A 1 78 ? 28.988 -3.925 -12.370 1.00 78.00 78 ALA A O 1
ATOM 608 N N . THR A 1 79 ? 26.807 -3.892 -11.856 1.00 64.19 79 THR A N 1
ATOM 609 C CA . THR A 1 79 ? 26.954 -3.662 -10.405 1.00 64.19 79 THR A CA 1
ATOM 610 C C . THR A 1 79 ? 27.093 -4.940 -9.573 1.00 64.19 79 THR A C 1
ATOM 612 O O . THR A 1 79 ? 27.269 -4.842 -8.357 1.00 64.19 79 THR A O 1
ATOM 615 N N . ALA A 1 80 ? 27.133 -6.127 -10.192 1.00 56.44 80 ALA A N 1
ATOM 616 C CA . ALA A 1 80 ? 27.185 -7.449 -9.542 1.00 56.44 80 ALA A CA 1
ATOM 617 C C . ALA A 1 80 ? 28.415 -7.741 -8.631 1.00 56.44 80 ALA A C 1
ATOM 619 O O . ALA A 1 80 ? 28.624 -8.881 -8.221 1.00 56.44 80 ALA A O 1
ATOM 620 N N . THR A 1 81 ? 29.223 -6.736 -8.275 1.00 50.94 81 THR A N 1
ATOM 621 C CA . THR A 1 81 ? 30.398 -6.847 -7.385 1.00 50.94 81 THR A CA 1
ATOM 622 C C . THR A 1 81 ? 30.405 -5.892 -6.186 1.00 50.94 81 THR A C 1
ATOM 624 O O . THR A 1 81 ? 31.428 -5.784 -5.513 1.00 50.94 81 THR A O 1
ATOM 627 N N . ALA A 1 82 ? 29.304 -5.208 -5.868 1.00 48.31 82 ALA A N 1
ATOM 628 C CA . ALA A 1 82 ? 29.219 -4.492 -4.597 1.00 48.31 82 ALA A CA 1
ATOM 629 C C . ALA A 1 82 ? 28.717 -5.443 -3.502 1.00 48.31 82 ALA A C 1
ATOM 631 O O . ALA A 1 82 ? 27.540 -5.793 -3.461 1.00 48.31 82 ALA A O 1
ATOM 632 N N . ASP A 1 83 ? 29.638 -5.864 -2.635 1.00 50.66 83 ASP A N 1
ATOM 633 C CA . ASP A 1 83 ? 29.349 -6.423 -1.315 1.00 50.66 83 ASP A CA 1
ATOM 634 C C . ASP A 1 83 ? 28.351 -5.484 -0.624 1.00 50.66 83 ASP A C 1
ATOM 636 O O . ASP A 1 83 ? 28.693 -4.364 -0.235 1.00 50.66 83 ASP A O 1
ATOM 640 N N . VAL A 1 84 ? 27.077 -5.884 -0.595 1.00 51.47 84 VAL A N 1
ATOM 641 C CA . VAL A 1 84 ? 26.049 -5.180 0.169 1.00 51.47 84 VAL A CA 1
ATOM 642 C C . VAL A 1 84 ? 26.585 -5.152 1.593 1.00 51.47 84 VAL A C 1
ATOM 644 O O . VAL A 1 84 ? 26.825 -6.239 2.123 1.00 51.47 84 VAL A O 1
ATOM 647 N N . PRO A 1 85 ? 26.787 -3.981 2.229 1.00 51.44 85 PRO A N 1
ATOM 648 C CA . PRO A 1 85 ? 27.152 -3.958 3.631 1.00 51.44 85 PRO A CA 1
ATOM 649 C C . PRO A 1 85 ? 26.042 -4.714 4.344 1.00 51.44 85 PRO A C 1
ATOM 651 O O . PRO A 1 85 ? 24.892 -4.265 4.373 1.00 51.44 85 PRO A O 1
ATOM 654 N N . GLN A 1 86 ? 26.355 -5.920 4.813 1.00 55.28 86 GLN A N 1
ATOM 655 C CA . GLN A 1 86 ? 25.463 -6.689 5.655 1.00 55.28 86 GLN A CA 1
ATOM 656 C C . GLN A 1 86 ? 25.088 -5.726 6.770 1.00 55.28 86 GLN A C 1
ATOM 658 O O . GLN A 1 86 ? 25.985 -5.267 7.471 1.00 55.28 86 GLN A O 1
ATOM 663 N N . ARG A 1 87 ? 23.809 -5.330 6.846 1.00 56.03 87 ARG A N 1
ATOM 664 C CA . ARG A 1 87 ? 23.320 -4.369 7.840 1.00 56.03 87 ARG A CA 1
ATOM 665 C C . ARG A 1 87 ? 23.934 -4.774 9.173 1.00 56.03 87 ARG A C 1
ATOM 667 O O . ARG A 1 87 ? 23.642 -5.873 9.652 1.00 56.03 87 ARG A O 1
ATOM 674 N N . GLU A 1 88 ? 24.864 -3.960 9.674 1.00 59.88 88 GLU A N 1
ATOM 675 C CA . GLU A 1 88 ? 25.691 -4.349 10.810 1.00 59.88 88 GLU A CA 1
ATOM 676 C C . GLU A 1 88 ? 24.732 -4.728 11.933 1.00 59.88 88 GLU A C 1
ATOM 678 O O . GLU A 1 88 ? 23.745 -4.030 12.177 1.00 59.88 88 GLU A O 1
ATOM 683 N N . VAL A 1 89 ? 24.972 -5.853 12.607 1.00 63.06 89 VAL A N 1
ATOM 684 C CA . VAL A 1 89 ? 24.092 -6.321 13.694 1.00 63.06 89 VAL A CA 1
ATOM 685 C C . VAL A 1 89 ? 23.864 -5.196 14.717 1.00 63.06 89 VAL A C 1
ATOM 687 O O . VAL A 1 89 ? 22.784 -5.089 15.294 1.00 63.06 89 VAL A O 1
ATOM 690 N N . SER A 1 90 ? 24.848 -4.302 14.865 1.00 66.88 90 SER A N 1
ATOM 691 C CA . SER A 1 90 ? 24.760 -3.067 15.643 1.00 66.88 90 SER A CA 1
ATOM 692 C C . SER A 1 90 ? 23.607 -2.143 15.228 1.00 66.88 90 SER A C 1
ATOM 694 O O . SER A 1 90 ? 22.890 -1.661 16.099 1.00 66.88 90 SER A O 1
ATOM 696 N N . ASP A 1 91 ? 23.374 -1.926 13.932 1.00 68.44 91 ASP A N 1
ATOM 697 C CA . ASP A 1 91 ? 22.312 -1.039 13.437 1.00 68.44 91 ASP A CA 1
ATOM 698 C C . ASP A 1 91 ? 20.920 -1.618 13.717 1.00 68.44 91 ASP A C 1
ATOM 700 O O . ASP A 1 91 ? 19.991 -0.892 14.080 1.00 68.44 91 ASP A O 1
ATOM 704 N N . ILE A 1 92 ? 20.781 -2.944 13.607 1.00 75.81 92 ILE A N 1
ATOM 705 C CA . ILE A 1 92 ? 19.546 -3.663 13.954 1.00 75.81 92 ILE A CA 1
ATOM 706 C C . ILE A 1 92 ? 19.285 -3.561 15.460 1.00 75.81 92 ILE A C 1
ATOM 708 O O . ILE A 1 92 ? 18.154 -3.318 15.881 1.00 75.81 92 ILE A O 1
ATOM 712 N N . LEU A 1 93 ? 20.323 -3.730 16.282 1.00 78.12 93 LEU A N 1
ATOM 713 C CA . LEU A 1 93 ? 20.211 -3.598 17.733 1.00 78.12 93 LEU A CA 1
ATOM 714 C C . LEU A 1 93 ? 19.843 -2.168 18.140 1.00 78.12 93 LEU A C 1
ATOM 716 O O . LEU A 1 93 ? 18.967 -1.992 18.986 1.00 78.12 93 LEU A O 1
ATOM 720 N N . ASP A 1 94 ? 20.430 -1.153 17.510 1.00 77.75 94 ASP A N 1
ATOM 721 C CA . ASP A 1 94 ? 20.100 0.249 17.771 1.00 77.75 94 ASP A CA 1
ATOM 722 C C . ASP A 1 94 ? 18.661 0.592 17.372 1.00 77.75 94 ASP A C 1
ATOM 724 O O . ASP A 1 94 ? 17.968 1.325 18.086 1.00 77.75 94 ASP A O 1
ATOM 728 N N . GLU A 1 95 ? 18.177 0.043 16.259 1.00 81.44 95 GLU A N 1
ATOM 729 C CA . GLU A 1 95 ? 16.787 0.190 15.831 1.00 81.44 95 GLU A CA 1
ATOM 730 C C . GLU A 1 95 ? 15.818 -0.508 16.797 1.00 81.44 95 GLU A C 1
ATOM 732 O O . GLU A 1 95 ? 14.839 0.102 17.233 1.00 81.44 95 GLU A O 1
ATOM 737 N N . LEU A 1 96 ? 16.126 -1.735 17.230 1.00 85.44 96 LEU A N 1
ATOM 738 C CA . LEU A 1 96 ? 15.343 -2.446 18.244 1.00 85.44 96 LEU A CA 1
ATOM 739 C C . LEU A 1 96 ? 15.312 -1.685 19.573 1.00 85.44 96 LEU A C 1
ATOM 741 O O . LEU A 1 96 ? 14.247 -1.539 20.173 1.00 85.44 96 LEU A O 1
ATOM 745 N N . VAL A 1 97 ? 16.446 -1.142 20.024 1.00 89.50 97 VAL A N 1
ATOM 7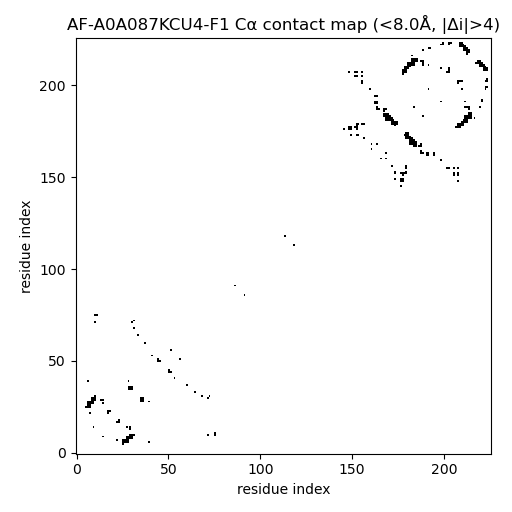46 C CA . VAL A 1 97 ? 16.513 -0.330 21.247 1.00 89.50 97 VAL A CA 1
ATOM 747 C C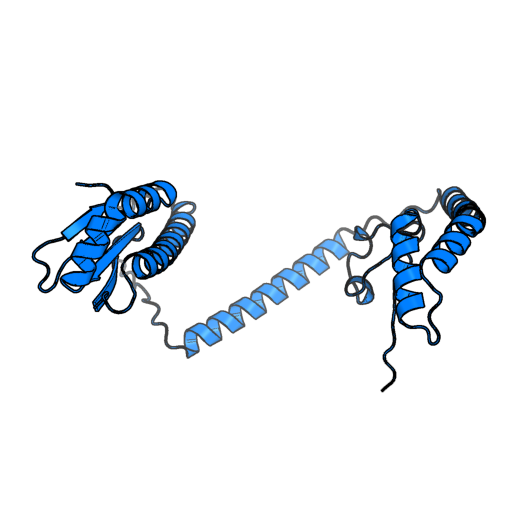 . VAL A 1 97 ? 15.664 0.935 21.108 1.00 89.50 97 VAL A C 1
ATOM 749 O O . VAL A 1 97 ? 14.968 1.302 22.059 1.00 89.50 97 VAL A O 1
ATOM 752 N N . LYS A 1 98 ? 15.667 1.594 19.941 1.00 84.56 98 LYS A N 1
ATOM 753 C CA . LYS A 1 98 ? 14.797 2.751 19.669 1.00 84.56 98 LYS A CA 1
ATOM 754 C C . LYS A 1 98 ? 13.317 2.368 19.716 1.00 84.56 98 LYS A C 1
ATOM 756 O O . LYS A 1 98 ? 12.560 3.037 20.418 1.00 84.56 98 LYS A O 1
ATOM 761 N N . LEU A 1 99 ? 12.924 1.277 19.058 1.00 88.25 99 LEU A N 1
ATOM 762 C CA . LEU A 1 99 ? 11.542 0.783 19.046 1.00 88.25 99 LEU A CA 1
ATOM 763 C C . LEU A 1 99 ? 11.055 0.407 20.453 1.00 88.25 99 LEU A C 1
ATOM 765 O O . LEU A 1 99 ? 9.961 0.804 20.853 1.00 88.25 99 LEU A O 1
ATOM 769 N N . VAL A 1 100 ? 11.880 -0.290 21.240 1.00 90.12 100 VAL A N 1
ATOM 770 C CA . VAL A 1 100 ? 11.559 -0.659 22.629 1.00 90.12 100 VAL A CA 1
ATOM 771 C C . VAL A 1 100 ? 11.429 0.581 23.515 1.00 90.12 100 VAL A C 1
ATOM 773 O O . VAL A 1 100 ? 10.502 0.666 24.320 1.00 90.12 100 VAL A O 1
ATOM 776 N N . ARG A 1 101 ? 12.313 1.577 23.362 1.00 87.50 101 ARG A N 1
ATOM 777 C CA . ARG A 1 101 ? 12.204 2.846 24.101 1.00 87.50 101 ARG A CA 1
ATOM 778 C C . ARG A 1 101 ? 10.934 3.601 23.737 1.00 87.50 101 ARG A C 1
ATOM 780 O O . ARG A 1 101 ? 10.258 4.105 24.630 1.00 87.50 101 ARG A O 1
ATOM 787 N N . GLU A 1 102 ? 10.587 3.665 22.456 1.00 89.56 102 GLU A N 1
ATOM 788 C CA . GLU A 1 102 ? 9.363 4.326 22.011 1.00 89.56 102 GLU A CA 1
ATOM 789 C C . GLU A 1 102 ? 8.113 3.609 22.539 1.00 89.56 102 GLU A C 1
ATOM 791 O O . GLU A 1 102 ? 7.200 4.258 23.053 1.00 89.56 102 GLU A O 1
ATOM 796 N N . GLN A 1 103 ? 8.094 2.273 22.503 1.00 83.56 103 GLN A N 1
ATOM 797 C CA . GLN A 1 103 ? 7.041 1.477 23.133 1.00 83.56 103 GLN A CA 1
ATOM 798 C C . GLN A 1 103 ? 6.950 1.748 24.635 1.00 83.56 103 GLN A C 1
ATOM 800 O O . GLN A 1 103 ? 5.851 1.965 25.137 1.00 83.56 103 GLN A O 1
ATOM 805 N N . HIS A 1 104 ? 8.076 1.808 25.348 1.00 85.25 104 HIS A N 1
ATOM 806 C CA . HIS A 1 104 ? 8.091 2.096 26.781 1.00 85.25 104 HIS A CA 1
ATOM 807 C C . HIS A 1 104 ? 7.542 3.496 27.098 1.00 85.25 104 HIS A C 1
ATOM 809 O O . HIS A 1 104 ? 6.745 3.652 28.019 1.00 85.25 104 HIS A O 1
ATOM 815 N N . VAL A 1 105 ? 7.883 4.509 26.294 1.00 88.12 105 VAL A N 1
ATOM 816 C CA . VAL A 1 105 ? 7.327 5.867 26.431 1.00 88.12 105 VAL A CA 1
ATOM 817 C C . VAL A 1 105 ? 5.820 5.884 26.165 1.00 88.12 105 VAL A C 1
ATOM 819 O O . VAL A 1 105 ? 5.072 6.502 26.925 1.00 88.12 105 VAL A O 1
ATOM 822 N N . ARG A 1 106 ? 5.348 5.190 25.121 1.00 82.81 106 ARG A N 1
ATOM 823 C CA . ARG A 1 106 ? 3.912 5.080 24.814 1.00 82.81 106 ARG A CA 1
ATOM 824 C C . ARG A 1 106 ? 3.156 4.344 25.922 1.00 82.81 106 ARG A C 1
ATOM 826 O O . ARG A 1 106 ? 2.084 4.801 26.307 1.00 82.81 106 ARG A O 1
ATOM 833 N N . ILE A 1 107 ? 3.722 3.269 26.473 1.00 84.56 107 ILE A N 1
ATOM 834 C CA . ILE A 1 107 ? 3.164 2.541 27.622 1.00 84.56 107 ILE A CA 1
ATOM 835 C C . ILE A 1 107 ? 3.098 3.457 28.843 1.00 84.56 107 ILE A C 1
ATOM 837 O O . ILE A 1 107 ? 2.025 3.599 29.412 1.00 84.56 107 ILE A O 1
ATOM 841 N N . GLY A 1 108 ? 4.175 4.165 29.188 1.00 81.19 108 GLY A N 1
ATOM 842 C CA . GLY A 1 108 ? 4.166 5.104 30.314 1.00 81.19 108 GLY A CA 1
ATOM 843 C C . GLY A 1 108 ? 3.168 6.256 30.129 1.00 81.19 108 GLY A C 1
ATOM 844 O O . GLY A 1 108 ? 2.527 6.701 31.081 1.00 81.19 108 GLY A O 1
ATOM 845 N N . SER A 1 109 ? 2.972 6.727 28.893 1.00 80.31 109 SER A N 1
ATOM 846 C CA . SER A 1 109 ? 1.931 7.708 28.568 1.00 80.31 109 SER A CA 1
ATOM 847 C C . SER A 1 109 ? 0.526 7.128 28.751 1.00 80.31 109 SER A C 1
ATOM 849 O O . SER A 1 109 ? -0.319 7.775 29.369 1.00 80.31 109 SER A O 1
ATOM 851 N N . LEU A 1 110 ? 0.291 5.896 28.290 1.00 73.88 110 LEU A N 1
ATOM 852 C CA . LEU A 1 110 ? -0.967 5.177 28.492 1.00 73.88 110 LEU A CA 1
ATOM 853 C C . LEU A 1 110 ? -1.238 4.917 29.977 1.00 73.88 110 LEU A C 1
ATOM 855 O O . LEU A 1 110 ? -2.341 5.187 30.435 1.00 73.88 110 LEU A O 1
ATOM 859 N N . GLU A 1 111 ? -0.248 4.472 30.747 1.00 76.38 111 GLU A N 1
ATOM 860 C CA . GLU A 1 111 ? -0.345 4.279 32.198 1.00 76.38 111 GLU A CA 1
ATOM 861 C C . GLU A 1 111 ? -0.688 5.584 32.914 1.00 76.38 111 GLU A C 1
ATOM 863 O O . GLU A 1 111 ? -1.548 5.600 33.792 1.00 76.38 111 GLU A O 1
ATOM 868 N N . LYS A 1 112 ? -0.084 6.704 32.502 1.00 73.50 112 LYS A N 1
ATOM 869 C CA . LYS A 1 112 ? -0.404 8.027 33.045 1.00 73.50 112 LYS A CA 1
ATOM 870 C C . LYS A 1 112 ? -1.828 8.461 32.697 1.00 73.50 112 LYS A C 1
ATOM 872 O O . LYS A 1 112 ? -2.508 9.035 33.541 1.00 73.50 112 LYS A O 1
ATOM 877 N N . VAL A 1 113 ? -2.298 8.179 31.481 1.00 73.62 113 VAL A N 1
ATOM 878 C CA . VAL A 1 113 ? -3.684 8.457 31.070 1.00 73.62 113 VAL A CA 1
ATOM 879 C C . VAL A 1 113 ? -4.668 7.565 31.830 1.00 73.62 113 VAL A C 1
ATOM 881 O O . VAL A 1 113 ? -5.680 8.068 32.303 1.00 73.62 113 VAL A O 1
ATOM 884 N N . ILE A 1 114 ? -4.363 6.280 32.022 1.00 66.88 114 ILE A N 1
ATOM 885 C CA . ILE A 1 114 ? -5.187 5.333 32.790 1.00 66.88 114 ILE A CA 1
ATOM 886 C C . ILE A 1 114 ? -5.216 5.717 34.278 1.00 66.88 114 ILE A C 1
ATOM 888 O O . ILE A 1 114 ? -6.283 5.713 34.892 1.00 66.88 114 ILE A O 1
ATOM 892 N N . GLY A 1 115 ? -4.071 6.117 34.838 1.00 61.41 115 GLY A N 1
ATOM 893 C CA . GLY A 1 115 ? -3.949 6.616 36.208 1.00 61.41 115 GLY A CA 1
ATOM 894 C C . GLY A 1 115 ? -4.703 7.929 36.432 1.00 61.41 115 GLY A C 1
ATOM 895 O O . GLY A 1 115 ? -5.365 8.088 37.454 1.00 61.41 115 GLY A O 1
ATOM 896 N N . ASN A 1 116 ? -4.688 8.843 35.456 1.00 56.31 116 ASN A N 1
ATOM 897 C CA . ASN A 1 116 ? -5.467 10.084 35.507 1.00 56.31 116 ASN A CA 1
ATOM 898 C C . ASN A 1 116 ? -6.963 9.880 35.206 1.00 56.31 116 ASN A C 1
ATOM 900 O O . ASN A 1 116 ? -7.779 10.682 35.653 1.00 56.31 116 ASN A O 1
ATOM 904 N N . ALA A 1 117 ? -7.340 8.828 34.473 1.00 52.91 117 ALA A N 1
ATOM 905 C CA . ALA A 1 117 ? -8.729 8.504 34.134 1.00 52.91 117 ALA A CA 1
ATOM 906 C C . ALA A 1 117 ? -9.496 7.795 35.268 1.00 52.91 117 ALA A C 1
ATOM 908 O O . ALA A 1 117 ? -10.644 7.399 35.073 1.00 52.91 117 ALA A O 1
ATOM 909 N N . GLY A 1 118 ? -8.894 7.631 36.453 1.00 49.62 118 GLY A N 1
ATOM 910 C CA . GLY A 1 118 ? -9.585 7.096 37.627 1.00 49.62 118 GLY A CA 1
ATOM 911 C C . GLY A 1 118 ? -10.021 5.635 37.485 1.00 49.62 118 GLY A C 1
ATOM 912 O O . GLY A 1 118 ? -10.972 5.218 38.145 1.00 49.62 118 GLY A O 1
ATOM 913 N N . VAL A 1 119 ? -9.344 4.839 36.648 1.00 53.19 119 VAL A N 1
ATOM 914 C CA . VAL A 1 119 ? -9.547 3.386 36.638 1.00 53.19 119 VAL A CA 1
ATOM 915 C C . VAL A 1 119 ? -8.861 2.822 37.881 1.00 53.19 119 VAL A C 1
ATOM 917 O O . VAL A 1 119 ? -7.646 2.658 37.929 1.00 53.19 119 VAL A O 1
ATOM 920 N N . THR A 1 120 ? -9.650 2.582 38.923 1.00 44.50 120 THR A N 1
ATOM 921 C CA . THR A 1 120 ? -9.245 1.960 40.184 1.00 44.50 120 THR A CA 1
ATOM 922 C C . THR A 1 120 ? -8.583 0.607 39.932 1.00 44.50 120 THR A C 1
ATOM 924 O O . THR A 1 120 ? -9.253 -0.400 39.714 1.00 44.50 120 THR A O 1
ATOM 927 N N . ASN A 1 121 ? -7.251 0.570 39.993 1.00 48.28 121 ASN A N 1
ATOM 928 C CA . ASN A 1 121 ? -6.507 -0.679 40.045 1.00 48.28 121 ASN A CA 1
ATOM 929 C C . ASN A 1 121 ? -6.501 -1.164 41.502 1.00 48.28 121 ASN A C 1
ATOM 931 O O . ASN A 1 121 ? -5.931 -0.527 42.388 1.00 48.28 121 ASN A O 1
ATOM 935 N N . THR A 1 122 ? -7.187 -2.274 41.763 1.00 43.66 122 THR A N 1
ATOM 936 C CA . THR A 1 122 ? -7.162 -2.979 43.046 1.00 43.66 122 THR A CA 1
ATOM 937 C C . THR A 1 122 ? -5.767 -3.562 43.269 1.00 43.66 122 THR A C 1
ATOM 939 O O . THR A 1 122 ? -5.467 -4.676 42.844 1.00 43.66 122 THR A O 1
ATOM 942 N N . THR A 1 123 ? -4.899 -2.816 43.949 1.00 41.03 123 THR A N 1
ATOM 943 C CA . THR A 1 123 ? -3.670 -3.356 44.538 1.00 41.03 123 THR A CA 1
ATOM 944 C C . THR A 1 123 ? -4.061 -4.399 45.584 1.00 41.03 123 THR A C 1
ATOM 946 O O . THR A 1 123 ? -4.532 -4.059 46.669 1.00 41.03 123 THR A O 1
ATOM 949 N N . SER A 1 124 ? -3.902 -5.680 45.254 1.00 44.69 124 SER A N 1
ATOM 950 C CA . SER A 1 124 ? -4.066 -6.769 46.219 1.00 44.69 124 SER A CA 1
ATOM 951 C C . SER A 1 124 ? -2.858 -6.772 47.153 1.00 44.69 124 SER A C 1
ATOM 953 O O . SER A 1 124 ? -1.740 -7.084 46.752 1.00 44.69 124 SER A O 1
ATOM 955 N N . HIS A 1 125 ? -3.081 -6.357 48.395 1.00 35.38 125 HIS A N 1
ATOM 956 C CA . HIS A 1 125 ? -2.090 -6.363 49.461 1.00 35.38 125 HIS A CA 1
ATOM 957 C C . HIS A 1 125 ? -1.924 -7.799 49.985 1.00 35.38 125 HIS A C 1
ATOM 959 O O . HIS A 1 125 ? -2.825 -8.326 50.634 1.00 35.38 125 HIS A O 1
ATOM 965 N N . TYR A 1 126 ? -0.786 -8.442 49.715 1.00 43.03 126 TYR A N 1
ATOM 966 C CA . TYR A 1 126 ? -0.454 -9.747 50.296 1.00 43.03 126 TYR A CA 1
ATOM 967 C C . TYR A 1 126 ? 0.147 -9.546 51.692 1.00 43.03 126 TYR A C 1
ATOM 969 O O . TYR A 1 126 ? 1.258 -9.039 51.834 1.00 43.03 126 TYR A O 1
ATOM 977 N N . THR A 1 127 ? -0.579 -9.933 52.740 1.00 47.28 127 THR A N 1
ATOM 978 C CA . THR A 1 127 ? -0.015 -10.092 54.086 1.00 47.28 127 THR A CA 1
ATOM 979 C C . THR A 1 127 ? 0.591 -11.488 54.231 1.00 47.28 127 THR A C 1
ATOM 981 O O . THR A 1 127 ? -0.031 -12.492 53.904 1.00 47.28 127 THR A O 1
ATOM 984 N N . ILE A 1 128 ? 1.809 -11.545 54.772 1.00 45.44 128 ILE A N 1
ATOM 985 C CA . ILE A 1 128 ? 2.680 -12.730 54.920 1.00 45.44 128 ILE A CA 1
ATOM 986 C C . ILE A 1 128 ? 2.104 -13.845 55.840 1.00 45.44 128 ILE A C 1
ATOM 988 O O . ILE A 1 128 ? 2.730 -14.884 56.012 1.00 45.44 128 ILE A O 1
ATOM 992 N N . ASN A 1 129 ? 0.898 -13.694 56.401 1.00 41.53 129 ASN A N 1
ATOM 993 C CA . ASN A 1 129 ? 0.416 -14.519 57.522 1.00 41.53 129 ASN A CA 1
ATOM 994 C C . ASN A 1 129 ? -0.688 -15.554 57.221 1.00 41.53 129 ASN A C 1
ATOM 996 O O . ASN A 1 129 ? -1.230 -16.123 58.164 1.00 41.53 129 ASN A O 1
ATOM 1000 N N . GLU A 1 130 ? -1.000 -15.873 55.963 1.00 42.81 130 GLU A N 1
ATOM 1001 C CA . GLU A 1 130 ? -1.867 -17.025 55.650 1.00 42.81 130 GLU A CA 1
ATOM 1002 C C . GLU A 1 130 ? -1.191 -17.960 54.637 1.00 42.81 130 GLU A C 1
ATOM 1004 O O . GLU A 1 130 ? -1.066 -17.593 53.467 1.00 42.81 130 GLU A O 1
ATOM 1009 N N . PRO A 1 131 ? -0.775 -19.183 55.024 1.00 40.03 131 PRO A N 1
ATOM 1010 C CA . PRO A 1 131 ? -0.292 -20.156 54.064 1.00 40.03 131 PRO A CA 1
ATOM 1011 C C . PRO A 1 131 ? -1.515 -20.768 53.377 1.00 40.03 131 PRO A C 1
ATOM 1013 O O . PRO A 1 131 ? -2.063 -21.774 53.824 1.00 40.03 131 PRO A O 1
ATOM 1016 N N . LYS A 1 132 ? -1.982 -20.149 52.293 1.00 41.84 132 LYS A N 1
ATOM 1017 C CA . LYS A 1 132 ? -2.823 -20.854 51.323 1.00 41.84 132 LYS A CA 1
ATOM 1018 C C . LYS A 1 132 ? -1.899 -21.493 50.301 1.00 41.84 132 LYS A C 1
ATOM 1020 O O . LYS A 1 132 ? -1.110 -20.802 49.664 1.00 41.84 132 LYS A O 1
ATOM 1025 N N . GLU A 1 133 ? -1.973 -22.818 50.202 1.00 40.09 133 GLU A N 1
ATOM 1026 C CA . GLU A 1 133 ? -1.204 -23.618 49.252 1.00 40.09 133 GLU A CA 1
ATOM 1027 C C . GLU A 1 133 ? -1.332 -23.036 47.839 1.00 40.09 133 GLU A C 1
ATOM 1029 O O . GLU A 1 133 ? -2.404 -23.048 47.229 1.00 40.09 133 GLU A O 1
ATOM 1034 N N . VAL A 1 134 ? -0.222 -22.516 47.320 1.00 40.47 134 VAL A N 1
ATOM 1035 C CA . VAL A 1 134 ? -0.129 -22.018 45.951 1.00 40.47 134 VAL A CA 1
ATOM 1036 C C . VAL A 1 134 ? 0.077 -23.224 45.042 1.00 40.47 134 VAL A C 1
ATOM 1038 O O . VAL A 1 134 ? 1.180 -23.757 44.924 1.00 40.47 134 VAL A O 1
ATOM 1041 N N . ARG A 1 135 ? -1.000 -23.682 44.399 1.00 39.09 135 ARG A N 1
ATOM 1042 C CA . ARG A 1 135 ? -0.900 -24.609 43.267 1.00 39.09 135 ARG A CA 1
ATOM 1043 C C . ARG A 1 135 ? -0.505 -23.800 42.039 1.00 39.09 135 ARG A C 1
ATOM 1045 O O . ARG A 1 135 ? -1.336 -23.109 41.464 1.00 39.09 135 ARG A O 1
ATOM 1052 N N . ILE A 1 136 ? 0.766 -23.879 41.654 1.00 38.22 136 ILE A N 1
ATOM 1053 C CA . ILE A 1 136 ? 1.259 -23.285 40.410 1.00 38.22 136 ILE A CA 1
ATOM 1054 C C . ILE A 1 136 ? 0.734 -24.141 39.250 1.00 38.22 136 ILE A C 1
ATOM 1056 O O . ILE A 1 136 ? 1.308 -25.175 38.915 1.00 38.22 136 ILE A O 1
ATOM 1060 N N . THR A 1 137 ? -0.377 -23.727 38.650 1.00 41.00 137 THR A N 1
ATOM 1061 C CA . THR A 1 137 ? -0.788 -24.167 37.310 1.00 41.00 137 THR A CA 1
ATOM 1062 C C . THR A 1 137 ? -0.455 -23.037 36.344 1.00 41.00 137 THR A C 1
ATOM 1064 O O . THR A 1 137 ? -0.889 -21.920 36.588 1.00 41.00 137 THR A O 1
ATOM 1067 N N . GLY A 1 138 ? 0.349 -23.298 35.307 1.00 37.44 138 GLY A N 1
ATOM 1068 C CA . GLY A 1 138 ? 0.928 -22.284 34.411 1.00 37.44 138 GLY A CA 1
ATOM 1069 C C . GLY A 1 138 ? -0.055 -21.193 33.960 1.00 37.44 138 GLY A C 1
ATOM 1070 O O . GLY A 1 138 ? -0.962 -21.452 33.180 1.00 37.44 138 GLY A O 1
ATOM 1071 N N . GLU A 1 139 ? 0.138 -19.967 34.456 1.00 44.12 139 GLU A N 1
ATOM 1072 C CA . GLU A 1 139 ? -0.820 -18.854 34.325 1.00 44.12 139 GLU A CA 1
ATOM 1073 C C . GLU A 1 139 ? -0.593 -17.963 33.087 1.00 44.12 139 GLU A C 1
ATOM 1075 O O . GLU A 1 139 ? -1.327 -16.995 32.876 1.00 44.12 139 GLU A O 1
ATOM 1080 N N . THR A 1 140 ? 0.407 -18.252 32.247 1.00 43.25 140 THR A N 1
ATOM 1081 C CA . THR A 1 140 ? 0.774 -17.367 31.124 1.00 43.25 140 THR A CA 1
ATOM 1082 C C . THR A 1 140 ? -0.171 -17.488 29.919 1.00 43.25 140 THR A C 1
ATOM 1084 O O . THR A 1 140 ? -0.407 -16.490 29.242 1.00 43.25 140 THR A O 1
ATOM 1087 N N . ASP A 1 141 ? -0.804 -18.647 29.708 1.00 42.78 141 ASP A N 1
ATOM 1088 C CA . ASP A 1 141 ? -1.803 -18.848 28.638 1.00 42.78 141 ASP A CA 1
ATOM 1089 C C . ASP A 1 141 ? -3.205 -18.321 29.015 1.00 42.78 141 ASP A C 1
ATOM 1091 O O . ASP A 1 141 ? -4.072 -18.074 28.172 1.00 42.78 141 ASP A O 1
ATOM 1095 N N . ASP A 1 142 ? -3.425 -18.085 30.306 1.00 50.91 142 ASP A N 1
ATOM 1096 C CA . ASP A 1 142 ? -4.752 -17.982 30.906 1.00 50.91 142 ASP A CA 1
ATOM 1097 C C . ASP A 1 142 ? -5.278 -16.528 30.953 1.00 50.91 142 ASP A C 1
ATOM 1099 O O . ASP A 1 142 ? -6.487 -16.277 30.926 1.00 50.91 142 ASP A O 1
ATOM 1103 N N . GLN A 1 143 ? -4.386 -15.528 30.979 1.00 49.62 143 GLN A N 1
ATOM 1104 C CA . GLN A 1 143 ? -4.770 -14.106 30.936 1.00 49.62 143 GLN A CA 1
ATOM 1105 C C . GLN A 1 143 ? -5.127 -13.620 29.520 1.00 49.62 143 GLN A C 1
ATOM 1107 O O . GLN A 1 143 ? -6.097 -12.869 29.344 1.00 49.62 143 GLN A O 1
ATOM 1112 N N . ALA A 1 144 ? -4.394 -14.078 28.500 1.00 52.38 144 ALA A N 1
ATOM 1113 C CA . ALA A 1 144 ? -4.674 -13.759 27.099 1.00 52.38 144 ALA A CA 1
ATOM 1114 C C . ALA A 1 144 ? -6.002 -14.387 26.636 1.00 52.38 144 ALA A C 1
ATOM 1116 O O . ALA A 1 144 ? -6.817 -13.719 25.985 1.00 52.38 144 ALA A O 1
ATOM 1117 N N . GLY A 1 145 ? -6.271 -15.629 27.063 1.00 57.91 145 GLY A N 1
ATOM 1118 C CA . GLY A 1 145 ? -7.542 -16.320 26.838 1.00 57.91 145 GLY A CA 1
ATOM 1119 C C . GLY A 1 145 ? -8.729 -15.587 27.468 1.00 57.91 145 GLY A C 1
ATOM 1120 O O . GLY A 1 145 ? -9.706 -15.289 26.783 1.00 57.91 145 GLY A O 1
ATOM 1121 N N . ARG A 1 146 ? -8.626 -15.190 28.747 1.00 61.41 146 ARG A N 1
ATOM 1122 C CA . ARG A 1 146 ? -9.697 -14.454 29.453 1.00 61.41 146 ARG A CA 1
ATOM 1123 C C . ARG A 1 146 ? -10.004 -13.089 28.831 1.00 61.41 146 ARG A C 1
ATOM 1125 O O . ARG A 1 146 ? -11.173 -12.708 28.746 1.00 61.41 146 ARG A O 1
ATOM 1132 N N . THR A 1 147 ? -8.983 -12.365 28.372 1.00 66.00 147 THR A N 1
ATOM 1133 C CA . THR A 1 147 ? -9.158 -11.063 27.703 1.00 66.00 147 THR A CA 1
ATOM 1134 C C . THR A 1 147 ? -9.854 -11.226 26.351 1.00 66.00 147 THR A C 1
ATOM 1136 O O . THR A 1 147 ? -10.821 -10.521 26.055 1.00 66.00 147 THR A O 1
ATOM 1139 N N . THR A 1 148 ? -9.424 -12.216 25.565 1.00 73.00 148 THR A N 1
ATOM 1140 C CA . THR A 1 148 ? -10.033 -12.564 24.272 1.00 73.00 148 THR A CA 1
ATOM 1141 C C . THR A 1 148 ? -11.497 -12.977 24.436 1.00 73.00 148 THR A C 1
ATOM 1143 O O . THR A 1 148 ? -12.371 -12.433 23.760 1.00 73.00 148 THR A O 1
ATOM 1146 N N . GLN A 1 149 ? -11.792 -13.850 25.404 1.00 77.38 149 GLN A N 1
ATOM 1147 C CA . GLN A 1 149 ? -13.149 -14.314 25.706 1.00 77.38 149 GLN A CA 1
ATOM 1148 C C . GLN A 1 149 ? -14.084 -13.156 26.093 1.00 77.38 149 GLN A C 1
ATOM 1150 O O . GLN A 1 149 ? -15.220 -13.073 25.624 1.00 77.38 149 GLN A O 1
ATOM 1155 N N . ARG A 1 150 ? -13.587 -12.202 26.893 1.00 81.19 150 ARG A N 1
ATOM 1156 C CA . ARG A 1 150 ? -14.356 -11.025 27.322 1.00 81.19 150 ARG A CA 1
ATOM 1157 C C . ARG A 1 150 ? -14.676 -10.083 26.158 1.00 81.19 150 ARG A C 1
ATOM 1159 O O . ARG A 1 150 ? -15.761 -9.500 26.125 1.00 81.19 150 ARG A O 1
ATOM 1166 N N . ASN A 1 151 ? -13.760 -9.943 25.200 1.00 82.88 151 ASN A N 1
ATOM 1167 C CA . ASN A 1 151 ? -13.982 -9.152 23.987 1.00 82.88 151 ASN A CA 1
ATOM 1168 C C . ASN A 1 151 ? -15.033 -9.799 23.072 1.00 82.88 151 ASN A C 1
ATOM 1170 O O . ASN A 1 151 ? -15.905 -9.098 22.554 1.00 82.88 151 ASN A O 1
ATOM 1174 N N . LEU A 1 152 ? -15.011 -11.130 22.935 1.00 83.94 152 LEU A N 1
ATOM 1175 C CA . LEU A 1 152 ? -16.040 -11.879 22.206 1.00 83.94 152 LEU A CA 1
ATOM 1176 C C . LEU A 1 152 ? -17.417 -11.709 22.861 1.00 83.94 152 LEU A C 1
ATOM 1178 O O . LEU A 1 152 ? -18.376 -11.371 22.170 1.00 83.94 152 LEU A O 1
ATOM 1182 N N . ALA A 1 153 ? -17.502 -11.822 24.191 1.00 86.12 153 ALA A N 1
ATOM 1183 C CA . ALA A 1 153 ? -18.741 -11.585 24.930 1.00 86.12 153 ALA A CA 1
ATOM 1184 C C . ALA A 1 153 ? -19.284 -10.161 24.711 1.00 86.12 153 ALA A C 1
ATOM 1186 O O . ALA A 1 153 ? -20.478 -9.988 24.484 1.00 86.12 153 ALA A O 1
ATOM 1187 N N . ARG A 1 154 ? -18.426 -9.130 24.689 1.00 87.62 154 ARG A N 1
ATOM 1188 C CA . ARG A 1 154 ? -18.851 -7.756 24.349 1.00 87.62 154 ARG A CA 1
ATOM 1189 C C . ARG A 1 154 ? -19.447 -7.662 22.946 1.00 87.62 154 ARG A C 1
ATOM 1191 O O . ARG A 1 154 ? -20.488 -7.034 22.775 1.00 87.62 154 ARG A O 1
ATOM 1198 N N . ARG A 1 155 ? -18.802 -8.286 21.957 1.00 87.25 155 ARG A N 1
ATOM 1199 C CA . ARG A 1 155 ? -19.259 -8.270 20.562 1.00 87.25 155 ARG A CA 1
ATOM 1200 C C . ARG A 1 155 ? -20.602 -8.980 20.400 1.00 87.25 155 ARG A C 1
ATOM 1202 O O . ARG A 1 155 ? -21.509 -8.418 19.793 1.00 87.25 155 ARG A O 1
ATOM 1209 N N . VAL A 1 156 ? -20.748 -10.171 20.986 1.00 88.81 156 VAL A N 1
ATOM 1210 C CA . VAL A 1 156 ? -22.029 -10.898 21.038 1.00 88.81 156 VAL A CA 1
ATOM 1211 C C . VAL A 1 156 ? -23.091 -10.057 21.734 1.00 88.81 156 VAL A C 1
ATOM 1213 O O . VAL A 1 156 ? -24.211 -9.971 21.246 1.00 88.81 156 VAL A O 1
ATOM 1216 N N . GLY A 1 157 ? -22.708 -9.346 22.796 1.00 89.94 157 GLY A N 1
ATOM 1217 C CA . GLY A 1 157 ? -23.550 -8.381 23.489 1.00 89.94 157 GLY A CA 1
ATOM 1218 C C . GLY A 1 157 ? -24.264 -7.408 22.543 1.00 89.94 157 GLY A C 1
ATOM 1219 O O . GLY A 1 157 ? -25.486 -7.289 22.570 1.00 89.94 157 GLY A O 1
ATOM 1220 N N . VAL A 1 158 ? -23.498 -6.756 21.666 1.00 89.50 158 VAL A N 1
ATOM 1221 C CA . VAL A 1 158 ? -24.018 -5.784 20.688 1.00 89.50 158 VAL A CA 1
ATOM 1222 C C . VAL A 1 158 ? -24.919 -6.454 19.648 1.00 89.50 158 VAL A C 1
ATOM 1224 O O . VAL A 1 158 ? -26.005 -5.953 19.367 1.00 89.50 158 VAL A O 1
ATOM 1227 N N . MET A 1 159 ? -24.509 -7.609 19.118 1.00 90.25 159 MET A N 1
ATOM 1228 C CA . MET A 1 159 ? -25.278 -8.336 18.099 1.00 90.25 159 MET A CA 1
ATOM 1229 C C . MET A 1 159 ? -26.641 -8.800 18.634 1.00 90.25 159 MET A C 1
ATOM 1231 O O . MET A 1 159 ? -27.654 -8.671 17.951 1.00 90.25 159 MET A O 1
ATOM 1235 N N . VAL A 1 160 ? -26.699 -9.272 19.882 1.00 90.38 160 VAL A N 1
ATOM 1236 C CA . VAL A 1 160 ? -27.963 -9.662 20.528 1.00 90.38 160 VAL A CA 1
ATOM 1237 C C . VAL A 1 160 ? -28.885 -8.454 20.720 1.00 90.38 160 VAL A C 1
ATOM 1239 O O . VAL A 1 160 ? -30.082 -8.557 20.460 1.00 90.38 160 VAL A O 1
ATOM 1242 N N . GLN A 1 161 ? -28.348 -7.288 21.097 1.00 91.00 161 GLN A N 1
ATOM 1243 C CA . GLN A 1 161 ? -29.144 -6.057 21.201 1.00 91.00 161 GLN A CA 1
ATOM 1244 C C . GLN A 1 161 ? -29.721 -5.605 19.854 1.00 91.00 161 GLN A C 1
ATOM 1246 O O . GLN A 1 161 ? -30.802 -5.024 19.818 1.00 91.00 161 GLN A O 1
ATOM 1251 N N . GLU A 1 162 ? -29.025 -5.858 18.746 1.00 89.56 162 GLU A N 1
ATOM 1252 C CA . GLU A 1 162 ? -29.524 -5.556 17.399 1.00 89.56 162 GLU A CA 1
ATOM 1253 C C . GLU A 1 162 ? -30.620 -6.529 16.959 1.00 89.56 162 GLU A C 1
ATOM 1255 O O . GLU A 1 162 ? -31.614 -6.103 16.374 1.00 89.56 162 GLU A O 1
ATOM 1260 N N . ILE A 1 163 ? -30.488 -7.813 17.307 1.00 89.31 163 ILE A N 1
ATOM 1261 C CA . ILE A 1 163 ? -31.503 -8.840 17.039 1.00 89.31 163 ILE A CA 1
ATOM 1262 C C . ILE A 1 163 ? -32.796 -8.552 17.817 1.00 89.31 163 ILE A C 1
ATOM 1264 O O . ILE A 1 163 ? -33.887 -8.554 17.243 1.00 89.31 163 ILE A O 1
ATOM 1268 N N . ILE A 1 164 ? -32.679 -8.285 19.121 1.00 89.00 164 ILE A N 1
ATOM 1269 C CA . ILE A 1 164 ? -33.827 -8.017 19.999 1.00 89.00 164 ILE A CA 1
ATOM 1270 C C . ILE A 1 164 ? -34.402 -6.619 19.735 1.00 89.00 164 ILE A C 1
ATOM 1272 O O . ILE A 1 164 ? -35.614 -6.430 19.784 1.00 89.00 164 ILE A O 1
ATOM 1276 N N . GLY A 1 165 ? -33.555 -5.656 19.374 1.00 87.69 165 GLY A N 1
ATOM 1277 C CA . GLY A 1 165 ? -33.891 -4.242 19.259 1.00 87.69 165 GLY A CA 1
ATOM 1278 C C . GLY A 1 165 ? -33.514 -3.494 20.536 1.00 87.69 165 GLY A C 1
ATOM 1279 O O . GLY A 1 165 ? -34.014 -3.793 21.619 1.00 87.69 165 GLY A O 1
ATOM 1280 N N . ARG A 1 166 ? -32.638 -2.490 20.405 1.00 87.69 166 ARG A N 1
ATOM 1281 C CA . ARG A 1 166 ? -32.034 -1.764 21.540 1.00 87.69 166 ARG A CA 1
ATOM 1282 C C . ARG A 1 166 ? -33.063 -1.117 22.477 1.00 87.69 166 ARG A C 1
ATOM 1284 O O . ARG A 1 166 ? -32.797 -1.013 23.665 1.00 87.69 166 ARG A O 1
ATOM 1291 N N . SER A 1 167 ? -34.227 -0.721 21.961 1.00 86.94 167 SER A N 1
ATOM 1292 C CA . SER A 1 167 ? -35.337 -0.141 22.733 1.00 86.94 167 SER A CA 1
ATOM 1293 C C . SER A 1 167 ? -36.024 -1.125 23.682 1.00 86.94 167 SER A C 1
ATOM 1295 O O . SER A 1 167 ? -36.703 -0.689 24.603 1.00 86.94 167 SER A O 1
ATOM 1297 N N . HIS A 1 168 ? -35.858 -2.433 23.467 1.00 88.56 168 HIS A N 1
ATOM 1298 C CA . HIS A 1 168 ? -36.483 -3.489 24.269 1.00 88.56 168 HIS A CA 1
ATOM 1299 C C . HIS A 1 168 ? -35.495 -4.153 25.243 1.00 88.56 168 HIS A C 1
ATOM 1301 O O . HIS A 1 168 ? -35.818 -5.170 25.855 1.00 88.56 168 HIS A O 1
ATOM 1307 N N . VAL A 1 169 ? -34.281 -3.606 25.373 1.00 90.12 169 VAL A N 1
ATOM 1308 C CA . VAL A 1 169 ? -33.246 -4.071 26.302 1.00 90.12 169 VAL A CA 1
ATOM 1309 C C . VAL A 1 169 ? -33.108 -3.049 27.426 1.00 90.12 169 VAL A C 1
ATOM 1311 O O . VAL A 1 169 ? -32.636 -1.938 27.209 1.00 90.12 169 VAL A O 1
ATOM 1314 N N . GLU A 1 170 ? -33.496 -3.439 28.634 1.00 87.00 170 GLU A N 1
ATOM 1315 C CA . GLU A 1 170 ? -33.450 -2.588 29.827 1.00 87.00 170 GLU A CA 1
ATOM 1316 C C . GLU A 1 170 ? -32.061 -2.597 30.466 1.00 87.00 170 GLU A C 1
ATOM 1318 O O . GLU A 1 170 ? -31.560 -1.572 30.925 1.00 87.00 170 GLU A O 1
ATOM 1323 N N . SER A 1 171 ? -31.407 -3.762 30.481 1.00 86.38 171 SER A N 1
ATOM 1324 C CA . SER A 1 171 ? -30.026 -3.873 30.942 1.00 86.38 171 SER A CA 1
ATOM 1325 C C . SER A 1 171 ? -29.278 -5.009 30.252 1.00 86.38 171 SER A C 1
ATOM 1327 O O . SER A 1 171 ? -29.870 -5.994 29.810 1.00 86.38 171 SER A O 1
ATOM 1329 N N . ALA A 1 172 ? -27.956 -4.864 30.157 1.00 87.56 172 ALA A N 1
ATOM 1330 C CA . ALA A 1 172 ? -27.060 -5.878 29.623 1.00 87.56 172 ALA A CA 1
ATOM 1331 C C . ALA A 1 172 ? -25.779 -5.948 30.463 1.00 87.56 172 ALA A C 1
ATOM 1333 O O . ALA A 1 172 ? -25.232 -4.920 30.864 1.00 87.56 172 ALA A O 1
ATOM 1334 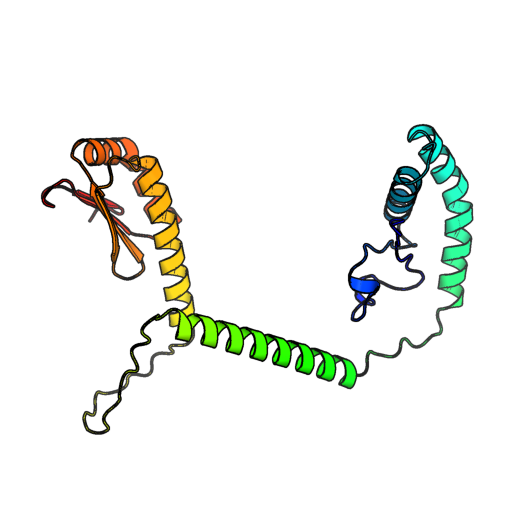N N . GLY A 1 173 ? -25.273 -7.153 30.707 1.00 84.94 173 GLY A N 1
ATOM 1335 C CA . GLY A 1 173 ? -24.070 -7.366 31.505 1.00 84.94 173 GLY A CA 1
ATOM 1336 C C . GLY A 1 173 ? -23.298 -8.611 31.091 1.00 84.94 173 GLY A C 1
ATOM 1337 O O . GLY A 1 173 ?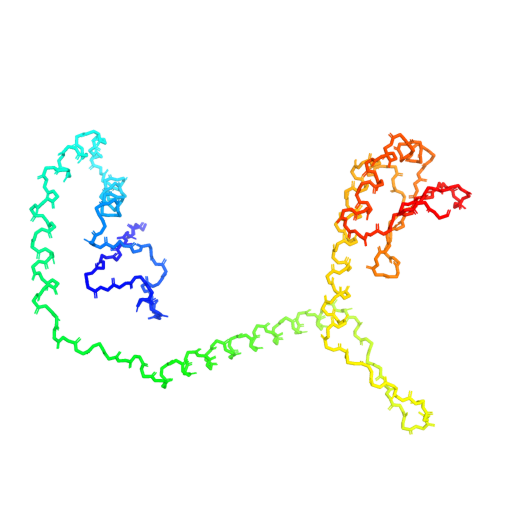 -23.854 -9.549 30.532 1.00 84.94 173 GLY A O 1
ATOM 1338 N N . ILE A 1 174 ? -21.999 -8.629 31.389 1.00 84.56 174 ILE A N 1
ATOM 1339 C CA . ILE A 1 174 ? -21.137 -9.798 31.172 1.00 84.56 174 ILE A CA 1
ATOM 1340 C C . ILE A 1 174 ? -20.880 -10.464 32.520 1.00 84.56 174 ILE A C 1
ATOM 1342 O O . ILE A 1 174 ? -20.459 -9.816 33.476 1.00 84.56 174 ILE A O 1
ATOM 1346 N N . SER A 1 175 ? -21.104 -11.770 32.589 1.00 78.81 175 SER A N 1
ATOM 1347 C CA . SER A 1 175 ? -20.935 -12.600 33.777 1.00 78.81 175 SER A CA 1
ATOM 1348 C C . SER A 1 175 ? -19.976 -13.749 33.465 1.00 78.81 175 SER A C 1
ATOM 1350 O O . SER A 1 175 ? -20.015 -14.316 32.376 1.00 78.81 175 SER A O 1
ATOM 1352 N N . GLY A 1 176 ? -19.067 -14.069 34.391 1.00 70.00 176 GLY A N 1
ATOM 1353 C CA . GLY A 1 176 ? -18.123 -15.185 34.222 1.00 70.00 176 GLY A CA 1
ATOM 1354 C C . GLY A 1 176 ? -17.173 -15.065 33.019 1.00 70.00 176 GLY A C 1
ATOM 1355 O O . GLY A 1 176 ? -16.628 -16.066 32.578 1.00 70.00 176 GLY A O 1
ATOM 1356 N N . GLY A 1 177 ? -17.004 -13.867 32.445 1.00 71.44 177 GLY A N 1
ATOM 1357 C CA . GLY A 1 177 ? -16.099 -13.597 31.317 1.00 71.44 177 GLY A CA 1
ATOM 1358 C C . GLY A 1 177 ? -16.577 -14.076 29.940 1.00 71.44 177 GLY A C 1
ATOM 1359 O O . GLY A 1 177 ? -16.136 -13.515 28.943 1.00 71.44 177 GLY A O 1
ATOM 1360 N N . ALA A 1 178 ? -17.496 -15.041 29.883 1.00 80.12 178 ALA A N 1
ATOM 1361 C CA . ALA A 1 178 ? -17.955 -15.674 28.645 1.00 80.12 178 ALA A CA 1
ATOM 1362 C C . ALA A 1 178 ? -19.482 -15.723 28.490 1.00 80.12 178 ALA A C 1
ATOM 1364 O O . ALA A 1 178 ? -19.956 -16.272 27.504 1.00 80.12 178 ALA A O 1
ATOM 1365 N N . ASN A 1 179 ? -20.253 -15.170 29.435 1.00 86.62 179 ASN A N 1
ATOM 1366 C CA . ASN A 1 179 ? -21.713 -15.163 29.360 1.00 86.62 179 ASN A CA 1
ATOM 1367 C C . ASN A 1 179 ? -22.253 -13.733 29.325 1.00 86.62 179 ASN A C 1
ATOM 1369 O O . ASN A 1 179 ? -21.898 -12.915 30.175 1.00 86.62 179 ASN A O 1
ATOM 1373 N N . VAL A 1 180 ? -23.138 -13.436 28.378 1.00 90.62 180 VAL A N 1
ATOM 1374 C CA . VAL A 1 180 ? -23.895 -12.183 28.305 1.00 90.62 180 VAL A CA 1
ATOM 1375 C C . VAL A 1 180 ? -25.294 -12.383 28.869 1.00 90.62 180 VAL A C 1
ATOM 1377 O O . VAL A 1 180 ? -25.978 -13.348 28.543 1.00 90.62 180 VAL A O 1
ATOM 1380 N N . LYS A 1 181 ? -25.713 -11.470 29.743 1.00 91.75 181 LYS A N 1
ATOM 1381 C CA . LYS A 1 181 ? -27.022 -11.466 30.393 1.00 91.75 181 LYS A CA 1
ATOM 1382 C C . LYS A 1 181 ? -27.785 -10.217 29.989 1.00 91.75 181 LYS A C 1
ATOM 1384 O O . LYS A 1 181 ? -27.214 -9.130 30.036 1.00 91.75 181 LYS A O 1
ATOM 1389 N N . PHE A 1 182 ? -29.055 -10.377 29.658 1.00 90.88 182 PHE A N 1
ATOM 1390 C CA . PHE A 1 182 ? -29.956 -9.297 29.286 1.00 90.88 182 PHE A CA 1
ATOM 1391 C C . PHE A 1 182 ? -31.207 -9.323 30.150 1.00 90.88 182 PHE A C 1
ATOM 1393 O O . PHE A 1 182 ? -31.749 -10.397 30.410 1.00 90.88 182 PHE A O 1
ATOM 1400 N N . THR A 1 183 ? -31.667 -8.140 30.541 1.00 91.62 183 THR A N 1
ATOM 1401 C CA . THR A 1 183 ? -33.040 -7.911 30.995 1.00 91.62 183 THR A CA 1
ATOM 1402 C C . THR A 1 183 ? -33.748 -7.144 29.892 1.00 91.62 183 THR A C 1
ATOM 1404 O O . THR A 1 183 ? -33.246 -6.112 29.437 1.00 91.62 183 THR A O 1
ATOM 1407 N N . CYS A 1 184 ? -34.872 -7.669 29.434 1.00 90.69 184 CYS A N 1
ATOM 1408 C CA . CYS A 1 184 ? -35.642 -7.153 28.317 1.00 90.69 184 CYS A CA 1
ATOM 1409 C C . CYS A 1 184 ? -37.091 -6.917 28.735 1.00 90.69 184 CYS A C 1
ATOM 1411 O O . CYS A 1 184 ? -37.585 -7.563 29.655 1.00 90.69 184 CYS A O 1
ATOM 1413 N N . THR A 1 185 ? -37.779 -6.042 28.003 1.00 91.00 185 THR A N 1
ATOM 1414 C CA . THR A 1 185 ? -39.235 -5.899 28.120 1.00 91.00 185 THR A CA 1
ATOM 1415 C C . THR A 1 185 ? -39.936 -7.175 27.639 1.00 91.00 185 THR A C 1
ATOM 1417 O O . THR A 1 185 ? -39.324 -8.004 26.960 1.00 91.00 185 THR A O 1
ATOM 1420 N N . GLU A 1 186 ? -41.232 -7.329 27.925 1.00 88.19 186 GLU A N 1
ATOM 1421 C CA . GLU A 1 186 ? -42.024 -8.468 27.427 1.00 88.19 186 GLU A CA 1
ATOM 1422 C C . GLU A 1 186 ? -41.921 -8.619 25.899 1.00 88.19 186 GLU A C 1
ATOM 1424 O O . GLU A 1 186 ? -41.629 -9.702 25.390 1.00 88.1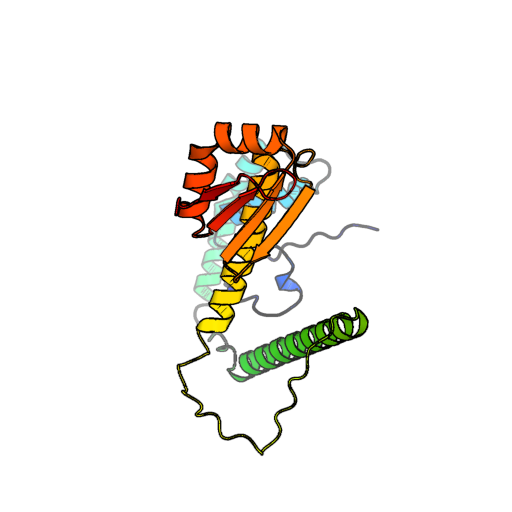9 186 GLU A O 1
ATOM 1429 N N . GLU A 1 187 ? -42.044 -7.513 25.155 1.00 87.44 187 GLU A N 1
ATOM 1430 C CA . GLU A 1 187 ? -41.841 -7.502 23.700 1.00 87.44 187 GLU A CA 1
ATOM 1431 C C . GLU A 1 187 ? -40.425 -7.945 23.305 1.00 87.44 187 GLU A C 1
ATOM 1433 O O . GLU A 1 187 ? -40.246 -8.665 22.321 1.00 87.44 187 GLU A O 1
ATOM 1438 N N . GLY A 1 188 ? -39.407 -7.555 24.077 1.00 89.50 188 GLY A N 1
ATOM 1439 C CA . GLY A 1 188 ? -38.027 -7.984 23.858 1.00 89.50 188 GLY A CA 1
ATOM 1440 C C . GLY A 1 188 ? -37.843 -9.493 24.035 1.00 89.50 188 GLY A C 1
ATOM 1441 O O . GLY A 1 188 ? -37.149 -10.122 23.235 1.00 89.50 188 GLY A O 1
ATOM 1442 N N . VAL A 1 189 ? -38.512 -10.096 25.020 1.00 88.31 189 VAL A N 1
ATOM 1443 C CA . VAL A 1 189 ? -38.508 -11.553 25.232 1.00 88.31 189 VAL A CA 1
ATOM 1444 C C . VAL A 1 189 ? -39.190 -12.276 24.072 1.00 88.31 189 VAL A C 1
ATOM 1446 O O . VAL A 1 189 ? -38.625 -13.225 23.529 1.00 88.31 189 VAL A O 1
ATOM 1449 N N . VAL A 1 190 ? -40.345 -11.791 23.606 1.00 89.25 190 VAL A N 1
ATOM 1450 C CA . VAL A 1 190 ? -41.035 -12.357 22.432 1.00 89.25 190 VAL A CA 1
ATOM 1451 C C . VAL A 1 190 ? -40.142 -12.309 21.188 1.00 89.25 190 VAL A C 1
ATOM 1453 O O . VAL A 1 190 ? -40.035 -13.292 20.452 1.00 89.25 190 VAL A O 1
ATOM 1456 N N . ARG A 1 191 ? -39.434 -11.194 20.969 1.00 89.56 191 ARG A N 1
ATOM 1457 C CA . ARG A 1 191 ? -38.479 -11.054 19.857 1.00 89.56 191 ARG A CA 1
ATOM 1458 C C . ARG A 1 191 ? -37.280 -11.988 20.002 1.00 89.56 191 ARG A C 1
ATOM 1460 O O . ARG A 1 191 ? -36.840 -12.561 19.007 1.00 89.56 191 ARG A O 1
ATOM 1467 N N . ALA A 1 192 ? -36.780 -12.184 21.220 1.00 89.06 192 ALA A N 1
ATOM 1468 C CA . ALA A 1 192 ? -35.725 -13.152 21.498 1.00 89.06 192 ALA A CA 1
ATOM 1469 C C . ALA A 1 192 ? -36.168 -14.593 21.196 1.00 89.06 192 ALA A C 1
ATOM 1471 O O . ALA A 1 192 ? -35.405 -15.346 20.593 1.00 89.06 192 ALA A O 1
ATOM 1472 N N . HIS A 1 193 ? -37.404 -14.965 21.542 1.00 88.62 193 HIS A N 1
ATOM 1473 C CA . HIS A 1 193 ? -37.978 -16.262 21.172 1.00 88.62 193 HIS A CA 1
ATOM 1474 C C . HIS A 1 193 ? -38.114 -16.421 19.655 1.00 88.62 193 HIS A C 1
ATOM 1476 O O . HIS A 1 193 ? -37.711 -17.446 19.110 1.00 88.62 193 HIS A O 1
ATOM 1482 N N . ALA A 1 194 ? -38.612 -15.400 18.952 1.00 89.62 194 ALA A N 1
ATOM 1483 C CA . ALA A 1 194 ? -38.736 -15.434 17.493 1.00 89.62 194 ALA A CA 1
ATOM 1484 C C . ALA A 1 194 ? -37.375 -15.551 16.777 1.00 89.62 194 ALA A C 1
ATOM 1486 O O . ALA A 1 194 ? -37.300 -16.061 15.661 1.00 89.62 194 ALA A O 1
ATOM 1487 N N . ALA A 1 195 ? -36.294 -15.091 17.412 1.00 91.38 195 ALA A N 1
ATOM 1488 C CA . ALA A 1 195 ? -34.929 -15.160 16.898 1.00 91.38 195 ALA A CA 1
ATOM 1489 C C . ALA A 1 195 ? -34.091 -16.300 17.512 1.00 91.38 195 ALA A C 1
ATOM 1491 O O . ALA A 1 195 ? -32.862 -16.248 17.437 1.00 91.38 195 ALA A O 1
ATOM 1492 N N . SER A 1 196 ? -34.730 -17.318 18.101 1.00 88.44 196 SER A N 1
ATOM 1493 C CA . SER A 1 196 ? -34.058 -18.389 18.850 1.00 88.44 196 SER A CA 1
ATOM 1494 C C . SER A 1 196 ? -32.926 -19.064 18.069 1.00 88.44 196 SER A C 1
ATOM 1496 O O . SER A 1 196 ? -31.801 -19.116 18.563 1.00 88.44 196 SER A O 1
ATOM 1498 N N . ASP A 1 197 ? -33.169 -19.460 16.816 1.00 86.94 197 ASP A N 1
ATOM 1499 C CA . ASP A 1 197 ? -32.162 -20.126 15.976 1.00 86.94 197 ASP A CA 1
ATOM 1500 C C . ASP A 1 197 ? -30.922 -19.252 15.737 1.00 86.94 197 ASP A C 1
ATOM 1502 O O . ASP A 1 197 ? -29.790 -19.731 15.780 1.00 86.94 197 ASP A O 1
ATOM 1506 N N . LYS A 1 198 ? -31.128 -17.942 15.537 1.00 88.81 198 LYS A N 1
ATOM 1507 C CA . LYS A 1 198 ? -30.040 -16.974 15.329 1.00 88.81 198 LYS A CA 1
ATOM 1508 C C . LYS A 1 198 ? -29.240 -16.741 16.606 1.00 88.81 198 LYS A C 1
ATOM 1510 O O . LYS A 1 198 ? -28.031 -16.547 16.545 1.00 88.81 198 LYS A O 1
ATOM 1515 N N . LEU A 1 199 ? -29.902 -16.726 17.761 1.00 91.50 199 LEU A N 1
ATOM 1516 C CA . LEU A 1 199 ? -29.233 -16.578 19.054 1.00 91.50 199 LEU A CA 1
ATOM 1517 C C . LEU A 1 199 ? -28.460 -17.848 19.425 1.00 91.50 199 LEU A C 1
ATOM 1519 O O . LEU A 1 199 ? -27.343 -17.752 19.930 1.00 91.50 199 LEU A O 1
ATOM 1523 N N . ALA A 1 200 ? -29.008 -19.024 19.115 1.00 88.06 200 ALA A N 1
ATOM 1524 C CA . ALA A 1 200 ? -28.337 -20.303 19.299 1.00 88.06 200 ALA A CA 1
ATOM 1525 C C . ALA A 1 200 ? -27.072 -20.407 18.435 1.00 88.06 200 ALA A C 1
ATOM 1527 O O . ALA A 1 200 ? -26.005 -20.707 18.971 1.00 88.06 200 ALA A O 1
ATOM 1528 N N . SER A 1 201 ? -27.155 -20.080 17.138 1.00 85.31 201 SER A N 1
ATOM 1529 C CA . SER A 1 201 ? -25.980 -20.081 16.256 1.00 85.31 201 SER A CA 1
ATOM 1530 C C . SER A 1 201 ? -24.916 -19.096 16.743 1.00 85.31 201 SER A C 1
ATOM 1532 O O . SER A 1 201 ? -23.744 -19.444 16.834 1.00 85.31 201 SER A O 1
ATOM 1534 N N . LEU A 1 202 ? -25.330 -17.896 17.164 1.00 89.38 202 LEU A N 1
ATOM 1535 C CA . LEU A 1 202 ? -24.421 -16.878 17.685 1.00 89.38 202 LEU A CA 1
ATOM 1536 C C . LEU A 1 202 ? -23.695 -17.331 18.960 1.00 89.38 202 LEU A C 1
ATOM 1538 O O . LEU A 1 202 ? -22.499 -17.084 19.112 1.00 89.38 202 LEU A O 1
ATOM 1542 N N . ALA A 1 203 ? -24.399 -18.004 19.872 1.00 87.69 203 ALA A N 1
ATOM 1543 C CA . ALA A 1 203 ? -23.801 -18.554 21.084 1.00 87.69 203 ALA A CA 1
ATOM 1544 C C . ALA A 1 203 ? -22.758 -19.637 20.763 1.00 87.69 203 ALA A C 1
ATOM 1546 O O . ALA A 1 203 ? -21.675 -19.653 21.357 1.00 87.69 203 ALA A O 1
ATOM 1547 N N . THR A 1 204 ? -23.058 -20.516 19.801 1.00 87.12 204 THR A N 1
ATOM 1548 C CA . THR A 1 204 ? -22.160 -21.593 19.367 1.00 87.12 204 THR A CA 1
ATOM 1549 C C . THR A 1 204 ? -20.927 -21.060 18.639 1.00 87.12 204 THR A C 1
ATOM 1551 O O . THR A 1 204 ? -19.808 -21.399 19.031 1.00 87.12 204 THR A O 1
ATOM 1554 N N . ASP A 1 205 ? -21.111 -20.194 17.641 1.00 84.69 205 ASP A N 1
ATOM 1555 C CA . ASP A 1 205 ? -20.035 -19.673 16.788 1.00 84.69 205 ASP A CA 1
ATOM 1556 C C . ASP A 1 205 ? -18.987 -18.906 17.599 1.00 84.69 205 ASP A C 1
ATOM 1558 O O . ASP A 1 205 ? -17.781 -19.037 17.381 1.00 84.69 205 ASP A O 1
ATOM 1562 N N . TYR A 1 206 ? -19.448 -18.131 18.581 1.00 84.88 206 TYR A N 1
ATOM 1563 C CA . TYR A 1 206 ? -18.582 -17.300 19.414 1.00 84.88 206 TYR A CA 1
ATOM 1564 C C . TYR A 1 206 ? -18.187 -17.961 20.737 1.00 84.88 206 TYR A C 1
ATOM 1566 O O . TYR A 1 206 ? -17.387 -17.386 21.476 1.00 84.88 206 TYR A O 1
ATOM 1574 N N . ARG A 1 207 ? -18.712 -19.158 21.043 1.00 87.06 207 ARG A N 1
ATOM 1575 C CA . ARG A 1 207 ? -18.535 -19.859 22.330 1.00 87.06 207 ARG A CA 1
ATOM 1576 C C . ARG A 1 207 ? -18.844 -18.956 23.533 1.00 87.06 207 ARG A C 1
ATOM 1578 O O . ARG A 1 207 ? -18.083 -18.897 24.502 1.00 87.06 207 ARG A O 1
ATOM 1585 N N . VAL A 1 208 ? -19.952 -18.224 23.444 1.00 88.88 208 VAL A N 1
ATOM 1586 C CA . VAL A 1 208 ? -20.427 -17.276 24.463 1.00 88.88 208 VAL A CA 1
ATOM 1587 C C . VAL A 1 208 ? -21.831 -17.682 24.878 1.00 88.88 208 VAL A C 1
ATOM 1589 O O . VAL A 1 208 ? -22.704 -17.821 24.027 1.00 88.88 208 VAL A O 1
ATOM 1592 N N . GLY A 1 209 ? -22.073 -17.837 26.179 1.00 89.56 209 GLY A N 1
ATOM 1593 C CA . GLY A 1 209 ? -23.424 -18.080 26.671 1.00 89.56 209 GLY A CA 1
ATOM 1594 C C . GLY A 1 209 ? -24.265 -16.808 26.604 1.00 89.56 209 GLY A C 1
ATOM 1595 O O . GLY A 1 209 ? -23.801 -15.725 26.956 1.00 89.56 209 GLY A O 1
ATOM 1596 N N . ILE A 1 210 ? -25.510 -16.922 26.169 1.00 92.62 210 ILE A N 1
ATOM 1597 C CA . ILE A 1 210 ? -26.474 -15.824 26.106 1.00 92.62 210 ILE A CA 1
ATOM 1598 C C . ILE A 1 210 ? -27.610 -16.169 27.052 1.00 92.62 210 ILE A C 1
ATOM 1600 O O . ILE A 1 210 ? -28.181 -17.243 26.929 1.00 92.62 210 ILE A O 1
ATOM 1604 N N . THR A 1 211 ? -27.960 -15.278 27.973 1.00 91.62 211 THR A N 1
ATOM 1605 C CA . THR A 1 211 ? -29.129 -15.412 28.850 1.00 91.62 211 THR A CA 1
ATOM 1606 C C . THR A 1 211 ? -29.965 -14.149 28.733 1.00 91.62 211 THR A C 1
ATOM 1608 O O . THR A 1 211 ? -29.460 -13.054 28.956 1.00 91.62 211 THR A O 1
ATOM 1611 N N . ILE A 1 212 ? -31.241 -14.279 28.407 1.00 91.06 212 ILE A N 1
ATOM 1612 C CA . ILE A 1 212 ? -32.176 -13.160 28.271 1.00 91.06 212 ILE A CA 1
ATOM 1613 C C . ILE A 1 212 ? -33.305 -13.405 29.252 1.00 91.06 212 ILE A C 1
ATOM 1615 O O . ILE A 1 212 ? -33.834 -14.507 29.270 1.00 91.06 212 ILE A O 1
ATOM 1619 N N . ARG A 1 213 ? -33.655 -12.414 30.067 1.00 90.56 213 ARG A N 1
ATOM 1620 C CA . ARG A 1 213 ? -34.750 -12.469 31.039 1.00 90.56 213 ARG A CA 1
ATOM 1621 C C . ARG A 1 213 ? -35.758 -11.361 30.762 1.00 90.56 213 ARG A C 1
ATOM 1623 O O . ARG A 1 213 ? -35.363 -10.285 30.323 1.00 90.56 213 ARG A O 1
ATOM 1630 N N . GLY A 1 214 ? -37.027 -11.623 31.035 1.00 86.44 214 GLY A N 1
ATOM 1631 C CA . GLY A 1 214 ? -38.096 -10.634 31.025 1.00 86.44 214 GLY A CA 1
ATOM 1632 C C . GLY A 1 214 ? -38.063 -9.694 32.231 1.00 86.44 214 GLY A C 1
ATOM 1633 O O . GLY A 1 214 ? -37.175 -9.815 33.092 1.00 86.44 214 GLY A O 1
ATOM 1634 N N . PRO A 1 215 ? -39.041 -8.776 32.312 1.00 77.88 215 PRO A N 1
ATOM 1635 C CA . PRO A 1 215 ? -39.166 -7.871 33.442 1.00 77.88 215 PRO A CA 1
ATOM 1636 C C . PRO A 1 215 ? -39.328 -8.671 34.742 1.00 77.88 215 PRO A C 1
ATOM 1638 O O . PRO A 1 215 ? -39.871 -9.774 34.757 1.00 77.88 215 PRO A O 1
ATOM 1641 N N . GLU A 1 216 ? -38.747 -8.157 35.827 1.00 70.88 216 GLU A N 1
ATOM 1642 C CA . GLU A 1 216 ? -38.690 -8.815 37.148 1.00 70.88 216 GLU A CA 1
ATOM 1643 C C . GLU A 1 216 ? -37.921 -10.156 37.202 1.00 70.88 216 GLU A C 1
ATOM 1645 O O . GLU A 1 216 ? -37.817 -10.781 38.256 1.00 70.88 216 GLU A O 1
ATOM 1650 N N . GLY A 1 217 ? -37.284 -10.576 36.101 1.00 64.94 217 GLY A N 1
ATOM 1651 C CA . GLY A 1 217 ? -36.364 -11.715 36.070 1.00 64.94 217 GLY A CA 1
ATOM 1652 C C . GLY A 1 217 ? -37.023 -13.098 36.066 1.00 64.94 217 GLY A C 1
ATOM 1653 O O . GLY A 1 217 ? -36.320 -14.078 36.324 1.00 64.94 217 GLY A O 1
ATOM 1654 N N . VAL A 1 218 ? -38.329 -13.174 35.786 1.00 59.06 218 VAL A N 1
ATOM 1655 C CA . VAL A 1 218 ? -39.170 -14.362 36.031 1.00 59.06 218 VAL A CA 1
ATOM 1656 C C . VAL A 1 218 ? -39.154 -15.381 34.882 1.00 59.06 218 VAL A C 1
ATOM 1658 O O . VAL A 1 218 ? -39.205 -16.579 35.140 1.00 59.06 218 VAL A O 1
ATOM 1661 N N . GLU A 1 219 ? -38.977 -14.953 33.632 1.00 61.12 219 GLU A N 1
ATOM 1662 C CA . GLU A 1 219 ? -38.879 -15.858 32.477 1.00 61.12 219 GLU A CA 1
ATOM 1663 C C . GLU A 1 219 ? -37.689 -15.496 31.606 1.00 61.12 219 GLU A C 1
ATOM 1665 O O . GLU A 1 219 ? -37.450 -14.323 31.328 1.00 61.12 219 GLU A O 1
ATOM 1670 N N . GLY A 1 220 ? -36.915 -16.489 31.177 1.00 68.06 220 GLY A N 1
ATOM 1671 C CA . GLY A 1 220 ? -35.770 -16.219 30.333 1.00 68.06 220 GLY A CA 1
ATOM 1672 C C . GLY A 1 220 ? -35.319 -17.386 29.479 1.00 68.06 220 GLY A C 1
ATOM 1673 O O . GLY A 1 220 ? -35.403 -18.541 29.884 1.00 68.06 220 GLY A O 1
ATOM 1674 N N . VAL A 1 221 ? -34.800 -17.060 28.300 1.00 79.56 221 VAL A N 1
ATOM 1675 C CA . VAL A 1 221 ? -34.158 -18.010 27.391 1.00 79.56 221 VAL A CA 1
ATOM 1676 C C . VAL A 1 221 ? -32.655 -17.976 27.586 1.00 79.56 221 VAL A C 1
ATOM 1678 O O . VAL A 1 221 ? -32.070 -16.913 27.815 1.00 79.56 221 VAL A O 1
ATOM 1681 N N . SER A 1 222 ? -32.014 -19.135 27.463 1.00 84.19 222 SER A N 1
ATOM 1682 C CA . SER A 1 222 ? -30.563 -19.203 27.438 1.00 84.19 222 SER A CA 1
ATOM 1683 C C . SER A 1 222 ? -30.048 -20.079 26.312 1.00 84.19 222 SER A C 1
ATOM 1685 O O . SER A 1 222 ? -30.660 -21.081 25.955 1.00 84.19 222 SER A O 1
ATOM 1687 N N . TYR A 1 223 ? -28.906 -19.674 25.770 1.00 83.56 223 TYR A N 1
ATOM 1688 C CA . TYR A 1 223 ? -28.205 -20.342 24.690 1.00 83.56 223 TYR A CA 1
ATOM 1689 C C . TYR A 1 223 ? -26.745 -20.549 25.111 1.00 83.56 223 TYR A C 1
ATOM 1691 O O . TYR A 1 223 ? -26.093 -19.566 25.466 1.00 83.56 223 TYR A O 1
ATOM 1699 N N . PRO A 1 224 ? -26.215 -21.784 25.095 1.00 70.81 224 PRO A N 1
ATOM 1700 C CA . PRO A 1 224 ? -26.947 -23.032 24.855 1.00 70.81 224 PRO A CA 1
ATOM 1701 C C . PRO A 1 224 ? -28.035 -23.268 25.920 1.00 70.81 224 PRO A C 1
ATOM 1703 O O . PRO A 1 224 ? -27.923 -22.764 27.038 1.00 70.81 224 PRO A O 1
ATOM 1706 N N . ALA A 1 225 ? -29.094 -23.995 25.555 1.00 69.62 225 ALA A N 1
ATOM 1707 C CA . ALA A 1 225 ? -30.159 -24.350 26.491 1.00 69.62 225 ALA A CA 1
ATOM 1708 C C . ALA A 1 225 ? -29.585 -25.236 27.609 1.00 69.62 225 ALA A C 1
ATOM 1710 O O . ALA A 1 225 ? -28.865 -26.195 27.318 1.00 69.62 225 ALA A O 1
ATOM 1711 N N . PHE A 1 226 ? -29.872 -24.884 28.861 1.00 55.12 226 PHE A N 1
ATOM 1712 C CA . PHE A 1 226 ? -29.497 -25.641 30.057 1.00 55.12 226 PHE A CA 1
ATOM 1713 C C . PHE A 1 226 ? -30.725 -26.230 30.744 1.00 55.12 226 PHE A C 1
ATOM 1715 O O . PHE A 1 226 ? -31.814 -25.624 30.617 1.00 55.12 226 PHE A O 1
#

pLDDT: mean 78.95, std 17.48, range [35.38, 98.19]

Secondary structure (DSSP, 8-state):
-PPP----EESS--GGG--SSGGGGS--EETT-HHHHHHHHHHHHHTSSSPPPHHHHHHHHHHHHHHHHHHHHHHHHH-TT-------HHHHHHHHHHHHHHHHHHHHHHHHHHHHTT---------TT----------HHHHHHHHHHHHHHHHHHHHHHHHH-GGGEEEEEEETTTEEEEEE-HHHHHHHHHTHHHHHHHHHHHT-EEEEE-GGG--EEEES--